Protein AF-A0A3N2M8F5-F1 (afdb_monomer_lite)

Sequence (193 aa):
MKQNTDERRRKIDEMRERFAPLRDYMAQPRYIKTNPIVGITEADAQKAIEMLQESVSERRKKAREEIINSETAKRLRQAFQEMRAQSVGKMHKRHAFLSDIVKEYTNLEDFTRDKSEFFEMMGVEVSCGESCVSLYFQLDYDEYEQYFVVPTNDGKLAVSHVIEWQNEACANETLNIFTGETYDDDDVIYTNY

Structure (mmCIF, N/CA/C/O backbone):
data_AF-A0A3N2M8F5-F1
#
_entry.id   AF-A0A3N2M8F5-F1
#
loop_
_atom_site.group_PDB
_atom_site.id
_atom_site.type_symbol
_atom_site.label_atom_id
_atom_site.label_alt_id
_atom_site.label_comp_id
_atom_site.label_asym_id
_atom_site.label_entity_id
_atom_site.label_seq_id
_atom_site.pdbx_PDB_ins_code
_atom_site.Cartn_x
_atom_site.Cartn_y
_atom_site.Cartn_z
_atom_site.occupancy
_atom_site.B_iso_or_equiv
_atom_site.auth_seq_id
_atom_site.auth_comp_id
_atom_site.auth_asym_id
_atom_site.auth_atom_id
_atom_site.pdbx_PDB_model_num
ATOM 1 N N . MET A 1 1 ? 25.351 36.663 11.929 1.00 51.06 1 MET A N 1
ATOM 2 C CA . MET A 1 1 ? 25.028 35.695 10.850 1.00 51.06 1 MET A CA 1
ATOM 3 C C . MET A 1 1 ? 25.489 36.098 9.436 1.00 51.06 1 MET A C 1
ATOM 5 O O . MET A 1 1 ? 25.428 35.242 8.571 1.00 51.06 1 MET A O 1
ATOM 9 N N . LYS A 1 2 ? 25.988 37.322 9.161 1.00 51.62 2 LYS A N 1
ATOM 10 C CA . LYS A 1 2 ? 26.428 37.730 7.800 1.00 51.62 2 LYS A CA 1
ATOM 11 C C . LYS A 1 2 ? 27.800 37.177 7.355 1.00 51.62 2 LYS A C 1
ATOM 13 O O . LYS A 1 2 ? 27.962 36.845 6.190 1.00 51.62 2 LYS A O 1
ATOM 18 N N . GLN A 1 3 ? 28.745 36.988 8.283 1.00 53.81 3 GLN A N 1
ATOM 19 C CA . GLN A 1 3 ? 30.122 36.552 7.974 1.00 53.81 3 GLN A CA 1
ATOM 20 C C . GLN A 1 3 ? 30.219 35.189 7.262 1.00 53.81 3 GLN A C 1
ATOM 22 O O . GLN A 1 3 ? 31.044 35.028 6.370 1.00 53.81 3 GLN A O 1
ATOM 27 N N . ASN A 1 4 ? 29.363 34.221 7.608 1.00 60.38 4 ASN A N 1
ATOM 28 C CA . ASN A 1 4 ? 29.396 32.878 7.010 1.00 60.38 4 ASN A CA 1
ATOM 29 C C . ASN A 1 4 ? 28.908 32.895 5.544 1.00 60.38 4 ASN A C 1
ATOM 31 O O . ASN A 1 4 ? 29.426 32.187 4.682 1.00 60.38 4 ASN A O 1
ATOM 35 N N . THR A 1 5 ? 27.950 33.772 5.234 1.00 68.06 5 THR A N 1
ATOM 36 C CA . THR A 1 5 ? 27.406 33.938 3.882 1.00 68.06 5 THR A CA 1
ATOM 37 C C . THR A 1 5 ? 28.402 34.627 2.950 1.00 68.06 5 THR A C 1
ATOM 39 O O . THR A 1 5 ? 28.534 34.225 1.794 1.00 68.06 5 THR A O 1
ATOM 42 N N . ASP A 1 6 ? 29.137 35.620 3.455 1.00 72.94 6 ASP A N 1
ATOM 43 C CA . ASP A 1 6 ? 30.141 36.352 2.676 1.00 72.94 6 ASP A CA 1
ATOM 44 C C . ASP A 1 6 ? 31.375 35.485 2.385 1.00 72.94 6 ASP A C 1
ATOM 46 O O . ASP A 1 6 ? 31.892 35.492 1.268 1.00 72.94 6 ASP A O 1
ATOM 50 N N . GLU A 1 7 ? 31.796 34.649 3.339 1.00 73.81 7 GLU A N 1
ATOM 51 C CA . GLU A 1 7 ? 32.899 33.707 3.126 1.00 73.81 7 GLU A CA 1
ATOM 52 C C . GLU A 1 7 ? 32.530 32.593 2.129 1.00 73.81 7 GLU A C 1
ATOM 54 O O . GLU A 1 7 ? 33.340 32.221 1.275 1.00 73.81 7 GLU A O 1
ATOM 59 N N . ARG A 1 8 ? 31.283 32.102 2.174 1.00 71.50 8 ARG A N 1
ATOM 60 C CA . ARG A 1 8 ? 30.757 31.159 1.175 1.00 71.50 8 ARG A CA 1
ATOM 61 C C . ARG A 1 8 ? 30.727 31.766 -0.226 1.00 71.50 8 ARG A C 1
ATOM 63 O O . ARG A 1 8 ? 31.149 31.103 -1.169 1.00 71.50 8 ARG A O 1
ATOM 70 N N . ARG A 1 9 ? 30.283 33.020 -0.365 1.00 77.31 9 ARG A N 1
ATOM 71 C CA . ARG A 1 9 ? 30.291 33.737 -1.654 1.00 77.31 9 ARG A CA 1
ATOM 72 C C . ARG A 1 9 ? 31.708 33.910 -2.189 1.00 77.31 9 ARG A C 1
ATOM 74 O O . ARG A 1 9 ? 31.954 33.576 -3.341 1.00 77.31 9 ARG A O 1
ATOM 81 N N . ARG A 1 10 ? 32.655 34.294 -1.327 1.00 82.50 10 ARG A N 1
ATOM 82 C CA . ARG A 1 10 ? 34.061 34.450 -1.718 1.00 82.50 10 ARG A CA 1
ATOM 83 C C . ARG A 1 10 ? 34.675 33.147 -2.234 1.00 82.50 10 ARG A C 1
ATOM 85 O O . ARG A 1 10 ? 35.347 33.165 -3.256 1.00 82.50 10 ARG A O 1
ATOM 92 N N . LYS A 1 11 ? 34.400 32.012 -1.578 1.00 80.44 11 LYS A N 1
ATOM 93 C CA . LYS A 1 11 ? 34.873 30.689 -2.031 1.00 80.44 11 LYS A CA 1
ATOM 94 C C . LYS A 1 11 ? 34.243 30.258 -3.357 1.00 80.44 11 LYS A C 1
ATOM 96 O O . LYS A 1 11 ? 34.915 29.624 -4.165 1.00 80.44 11 LYS A O 1
ATOM 101 N N . ILE A 1 12 ? 32.973 30.596 -3.591 1.00 78.62 12 ILE A N 1
ATOM 102 C CA . ILE A 1 12 ? 32.297 30.312 -4.864 1.00 78.62 12 ILE A CA 1
ATOM 103 C C . ILE A 1 12 ? 32.916 31.136 -5.993 1.00 78.62 12 ILE A C 1
ATOM 105 O O . ILE A 1 12 ? 33.198 30.572 -7.047 1.00 78.62 12 ILE A O 1
ATOM 109 N N . ASP A 1 13 ? 33.173 32.425 -5.772 1.00 84.81 13 ASP A N 1
ATOM 110 C CA . ASP A 1 13 ? 33.799 33.292 -6.776 1.00 84.81 13 ASP A CA 1
ATOM 111 C C . ASP A 1 13 ? 35.241 32.862 -7.071 1.00 84.81 13 ASP A C 1
ATOM 113 O O . ASP A 1 13 ? 35.620 32.737 -8.233 1.00 84.81 13 ASP A O 1
ATOM 117 N N . GLU A 1 14 ? 36.007 32.504 -6.038 1.00 86.00 14 GLU A N 1
ATOM 118 C CA . GLU A 1 14 ? 37.376 31.997 -6.175 1.00 86.00 14 GLU A CA 1
ATOM 119 C C . GLU A 1 14 ? 37.418 30.663 -6.944 1.00 86.00 14 GLU A C 1
ATOM 121 O O . GLU A 1 14 ? 38.260 30.464 -7.820 1.00 86.00 14 GLU A O 1
ATOM 126 N N . MET A 1 15 ? 36.465 29.755 -6.695 1.00 79.56 15 MET A N 1
ATOM 127 C CA . MET A 1 15 ? 36.320 28.546 -7.512 1.00 79.56 15 MET A CA 1
ATOM 128 C C . MET A 1 15 ? 35.885 28.872 -8.943 1.00 79.56 15 MET A C 1
ATOM 130 O O . MET A 1 15 ? 36.392 28.270 -9.888 1.00 79.56 15 MET A O 1
ATOM 134 N N . ARG A 1 16 ? 34.974 29.829 -9.133 1.00 77.62 16 ARG A N 1
ATOM 135 C CA . ARG A 1 16 ? 34.488 30.226 -10.458 1.00 77.62 16 ARG A CA 1
ATOM 136 C C . ARG A 1 16 ? 35.611 30.793 -11.323 1.00 77.62 16 ARG A C 1
ATOM 138 O O . ARG A 1 16 ? 35.668 30.462 -12.504 1.00 77.62 16 ARG A O 1
ATOM 145 N N . GLU A 1 17 ? 36.509 31.570 -10.729 1.00 84.44 17 GLU A N 1
ATOM 146 C CA . GLU A 1 17 ? 37.684 32.132 -11.393 1.00 84.44 17 GLU A CA 1
ATOM 147 C C . GLU A 1 17 ? 38.751 31.056 -11.650 1.00 84.44 17 GLU A C 1
ATOM 149 O O . GLU A 1 17 ? 39.234 30.905 -12.772 1.00 84.44 17 GLU A O 1
ATOM 154 N N . ARG A 1 18 ? 39.032 30.201 -10.655 1.00 84.06 18 ARG A N 1
ATOM 155 C CA . ARG A 1 18 ? 39.976 29.077 -10.789 1.00 84.06 18 ARG A CA 1
ATOM 156 C C . ARG A 1 18 ? 39.573 28.083 -11.882 1.00 84.06 18 ARG A C 1
ATOM 158 O O . ARG A 1 18 ? 40.442 27.514 -12.542 1.00 84.06 18 ARG A O 1
ATOM 165 N N . PHE A 1 19 ? 38.272 27.866 -12.077 1.00 78.94 19 PHE A N 1
ATOM 166 C CA . PHE A 1 19 ? 37.733 26.979 -13.111 1.00 78.94 19 PHE A CA 1
ATOM 167 C C . PHE A 1 19 ? 37.304 27.711 -14.391 1.00 78.94 19 PHE A C 1
ATOM 169 O O . PHE A 1 19 ? 36.818 27.050 -15.312 1.00 78.94 19 PHE A O 1
ATOM 176 N N . ALA A 1 20 ? 37.512 29.029 -14.496 1.00 81.62 20 ALA A N 1
ATOM 177 C CA . ALA A 1 20 ? 37.214 29.791 -15.709 1.00 81.62 20 ALA A CA 1
ATOM 178 C C . ALA A 1 20 ? 37.937 29.231 -16.952 1.00 81.62 20 ALA A C 1
ATOM 180 O O . ALA A 1 20 ? 37.250 28.963 -17.933 1.00 81.62 20 ALA A O 1
ATOM 181 N N . PRO A 1 21 ? 39.241 28.873 -16.911 1.00 82.25 21 PRO A N 1
ATOM 182 C CA . PRO A 1 21 ? 39.929 28.318 -18.082 1.00 82.25 21 PRO A CA 1
ATOM 183 C C . PRO A 1 21 ? 39.355 26.972 -18.544 1.00 82.25 21 PRO A C 1
ATOM 185 O O . PRO A 1 21 ? 39.309 26.676 -19.735 1.00 82.25 21 PRO A O 1
ATOM 188 N N . LEU A 1 22 ? 38.895 26.148 -17.598 1.00 75.56 22 LEU A N 1
ATOM 189 C CA . LEU A 1 22 ? 38.245 24.865 -17.875 1.00 75.56 22 LEU A CA 1
ATOM 190 C C . LEU A 1 22 ? 36.835 25.062 -18.437 1.00 75.56 22 LEU A C 1
ATOM 192 O O . LEU A 1 22 ? 36.444 24.347 -19.356 1.00 75.56 22 LEU A O 1
ATOM 196 N N . ARG A 1 23 ? 36.079 26.038 -17.920 1.00 72.06 23 ARG A N 1
ATOM 197 C CA . ARG A 1 23 ? 34.786 26.435 -18.492 1.00 72.06 23 ARG A CA 1
ATOM 198 C C . ARG A 1 23 ? 34.949 26.978 -19.902 1.00 72.06 23 ARG A C 1
ATOM 200 O O . ARG A 1 23 ? 34.194 26.552 -20.764 1.00 72.06 23 ARG A O 1
ATOM 207 N N . ASP A 1 24 ? 35.941 27.822 -20.149 1.00 76.44 24 ASP A N 1
ATOM 208 C CA . ASP A 1 24 ? 36.227 28.366 -21.475 1.00 76.44 24 ASP A CA 1
ATOM 209 C C . ASP A 1 24 ? 36.679 27.262 -22.434 1.00 76.44 24 ASP A C 1
ATOM 211 O O . ASP A 1 24 ? 36.220 27.206 -23.569 1.00 76.44 24 ASP A O 1
ATOM 215 N N . TYR A 1 25 ? 37.494 26.312 -21.969 1.00 71.12 25 TYR A N 1
ATOM 216 C CA . TYR A 1 25 ? 37.864 25.123 -22.741 1.00 71.12 25 TYR A CA 1
ATOM 217 C C . TYR A 1 25 ? 36.664 24.214 -23.063 1.00 71.12 25 TYR A C 1
ATOM 219 O O . TYR A 1 25 ? 36.589 23.644 -24.149 1.00 71.12 25 TYR A O 1
ATOM 227 N N . MET A 1 26 ? 35.710 24.070 -22.140 1.00 69.06 26 MET A N 1
ATOM 228 C CA . MET A 1 26 ? 34.490 23.281 -22.361 1.00 69.06 26 MET A CA 1
ATOM 229 C C . MET A 1 26 ? 33.430 24.023 -23.187 1.00 69.06 26 MET A C 1
ATOM 231 O O . MET A 1 26 ? 32.638 23.373 -23.864 1.00 69.06 26 MET A O 1
ATOM 235 N N . ALA A 1 27 ? 33.409 25.357 -23.125 1.00 67.06 27 ALA A N 1
ATOM 236 C CA . ALA A 1 27 ? 32.506 26.227 -23.874 1.00 67.06 27 ALA A CA 1
ATOM 237 C C . ALA A 1 27 ? 33.033 26.559 -25.275 1.00 67.06 27 ALA A C 1
ATOM 239 O O . ALA A 1 27 ? 32.258 26.999 -26.124 1.00 67.06 27 ALA A O 1
ATOM 240 N N . GLN A 1 28 ? 34.325 26.327 -25.539 1.00 60.44 28 GLN A N 1
ATOM 241 C CA . GLN A 1 28 ? 34.848 26.310 -26.896 1.00 60.44 28 GLN A CA 1
ATOM 242 C C . GLN A 1 28 ? 34.038 25.290 -27.697 1.00 60.44 28 GLN A C 1
ATOM 244 O O . GLN A 1 28 ? 34.034 24.101 -27.352 1.00 60.44 28 GLN A O 1
ATOM 249 N N . PRO A 1 29 ? 33.347 25.715 -28.769 1.00 52.78 29 PRO A N 1
ATOM 250 C CA . PRO A 1 29 ? 32.726 24.758 -29.650 1.00 52.78 29 PRO A CA 1
ATOM 251 C C . PRO A 1 29 ? 33.852 23.879 -30.179 1.00 52.78 29 PRO A C 1
ATOM 253 O O . PRO A 1 29 ? 34.805 24.363 -30.795 1.00 52.78 29 PRO A O 1
ATOM 256 N N . ARG A 1 30 ? 33.763 22.576 -29.907 1.00 50.66 30 ARG A N 1
ATOM 257 C CA . ARG A 1 30 ? 34.628 21.575 -30.529 1.00 50.66 30 ARG A CA 1
ATOM 258 C C . ARG A 1 30 ? 34.220 21.453 -31.992 1.00 50.66 30 ARG A C 1
ATOM 260 O O . ARG A 1 30 ? 33.735 20.413 -32.425 1.00 50.66 30 ARG A O 1
ATOM 267 N N . TYR A 1 31 ? 34.405 22.521 -32.760 1.00 48.00 31 TYR A N 1
ATOM 268 C CA . TYR A 1 31 ? 34.533 22.399 -34.193 1.00 48.00 31 TYR A CA 1
ATOM 269 C C . TYR A 1 31 ? 35.822 21.624 -34.403 1.00 48.00 31 TYR A C 1
ATOM 271 O O . TYR A 1 31 ? 36.924 22.171 -34.453 1.00 48.00 31 TYR A O 1
ATOM 279 N N . ILE A 1 32 ? 35.677 20.306 -34.530 1.00 47.00 32 ILE A N 1
ATOM 280 C CA . ILE A 1 32 ? 36.539 19.582 -35.445 1.00 47.00 32 ILE A CA 1
ATOM 281 C C . ILE A 1 32 ? 36.446 20.416 -36.718 1.00 47.00 32 ILE A C 1
ATOM 283 O O . ILE A 1 32 ? 35.353 20.584 -37.258 1.00 47.00 32 ILE A O 1
ATOM 287 N N . LYS A 1 33 ? 37.559 21.017 -37.146 1.00 42.59 33 LYS A N 1
ATOM 288 C CA . LYS A 1 33 ? 37.693 21.481 -38.522 1.00 42.59 33 LYS A CA 1
ATOM 289 C C . LYS A 1 33 ? 37.527 20.214 -39.351 1.00 42.59 33 LYS A C 1
ATOM 291 O O . LYS A 1 33 ? 38.493 19.521 -39.655 1.00 42.59 33 LYS A O 1
ATOM 29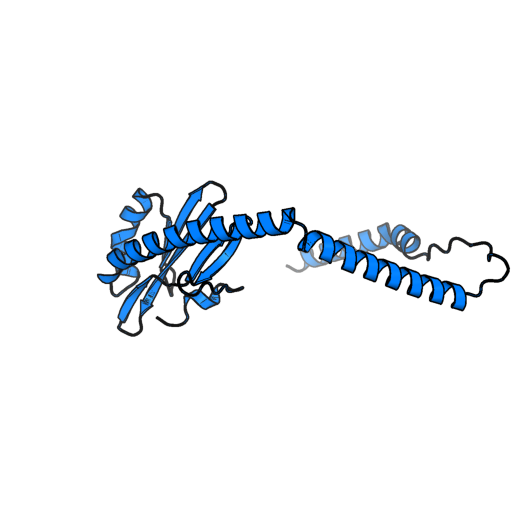6 N N . THR A 1 34 ? 36.285 19.830 -39.619 1.00 48.38 34 THR A N 1
ATOM 297 C CA . THR A 1 34 ? 35.987 18.927 -40.702 1.00 48.38 34 THR A CA 1
ATOM 298 C C . THR A 1 34 ? 36.577 19.670 -41.878 1.00 48.38 34 THR A C 1
ATOM 300 O O . THR A 1 34 ? 36.125 20.773 -42.194 1.00 48.38 34 THR A O 1
ATOM 303 N N . ASN A 1 35 ? 37.640 19.131 -42.479 1.00 48.84 35 ASN A N 1
ATOM 304 C CA . ASN A 1 35 ? 37.867 19.434 -43.881 1.00 48.84 35 ASN A CA 1
ATOM 305 C C . ASN A 1 35 ? 36.479 19.324 -44.511 1.00 48.84 35 ASN A C 1
ATOM 307 O O . ASN A 1 35 ? 35.864 18.267 -44.320 1.00 48.84 35 ASN A O 1
ATOM 311 N N . PRO A 1 36 ? 35.920 20.397 -45.104 1.00 46.94 36 PRO A N 1
ATOM 312 C CA . PRO A 1 36 ? 34.643 20.263 -45.770 1.00 46.94 36 PRO A CA 1
ATOM 313 C C . PRO A 1 36 ? 34.828 19.081 -46.707 1.00 46.94 36 PRO A C 1
ATOM 315 O O . PRO A 1 36 ? 35.747 19.078 -47.532 1.00 46.94 36 PRO A O 1
ATOM 318 N N . ILE A 1 37 ? 34.048 18.022 -46.494 1.00 52.34 37 ILE A N 1
ATOM 319 C CA . ILE A 1 37 ? 33.919 16.992 -47.510 1.00 52.34 37 ILE A CA 1
ATOM 320 C C . ILE A 1 37 ? 33.443 17.794 -48.711 1.00 52.34 37 ILE A C 1
ATOM 322 O O . ILE A 1 37 ? 32.377 18.407 -48.652 1.00 52.34 37 ILE A O 1
ATOM 326 N N . VAL A 1 38 ? 34.317 17.941 -49.705 1.00 51.03 38 VAL A N 1
ATOM 327 C CA . VAL A 1 38 ? 34.121 18.865 -50.819 1.00 51.03 38 VAL A CA 1
ATOM 328 C C . VAL A 1 38 ? 32.728 18.606 -51.398 1.00 51.03 38 VAL A C 1
ATOM 330 O O . VAL A 1 38 ? 32.484 17.523 -51.919 1.00 51.03 38 VAL A O 1
ATOM 333 N N . GLY A 1 39 ? 31.810 19.570 -51.249 1.00 59.16 39 GLY A N 1
ATOM 334 C CA . GLY A 1 39 ? 30.459 19.505 -51.819 1.00 59.16 39 GLY A CA 1
ATOM 335 C C . GLY A 1 39 ? 29.264 19.361 -50.864 1.00 59.16 39 GLY A C 1
ATOM 336 O O . GLY A 1 39 ? 28.153 19.283 -51.374 1.00 59.16 39 GLY A O 1
ATOM 337 N N . ILE A 1 40 ? 29.427 19.350 -49.534 1.00 60.66 40 ILE A N 1
ATOM 338 C CA . ILE A 1 40 ? 28.282 19.340 -48.591 1.00 60.66 40 ILE A CA 1
ATOM 339 C C . ILE A 1 40 ? 28.165 20.701 -47.896 1.00 60.66 40 ILE A C 1
ATOM 341 O O . ILE A 1 40 ? 29.128 21.163 -47.279 1.00 60.66 40 ILE A O 1
ATOM 345 N N . THR A 1 41 ? 27.002 21.353 -48.000 1.00 79.50 41 THR A N 1
ATOM 346 C CA . THR A 1 41 ? 26.748 22.633 -47.319 1.00 79.50 41 THR A CA 1
ATOM 347 C C . THR A 1 41 ? 26.384 22.423 -45.845 1.00 79.50 41 THR A C 1
ATOM 349 O O . THR A 1 41 ? 25.972 21.339 -45.436 1.00 79.50 41 THR A O 1
ATOM 352 N N . GLU A 1 42 ? 26.506 23.466 -45.023 1.00 77.75 42 GLU A N 1
ATOM 353 C CA . GLU A 1 42 ? 26.091 23.426 -43.610 1.00 77.75 42 GLU A CA 1
ATOM 354 C C . GLU A 1 42 ? 24.600 23.073 -43.451 1.00 77.75 42 GLU A C 1
ATOM 356 O O . GLU A 1 42 ? 24.233 22.300 -42.569 1.00 77.75 42 GLU A O 1
ATOM 361 N N . ALA A 1 43 ? 23.750 23.553 -44.366 1.00 78.81 43 ALA A N 1
ATOM 362 C CA . ALA A 1 43 ? 22.331 23.206 -44.404 1.00 78.81 43 ALA A CA 1
ATOM 363 C C . ALA A 1 43 ? 22.101 21.713 -44.708 1.00 78.81 43 ALA A C 1
ATOM 365 O O . ALA A 1 43 ? 21.242 21.082 -44.089 1.00 78.81 43 ALA A O 1
ATOM 366 N N . ASP A 1 44 ? 22.894 21.128 -45.611 1.00 80.88 44 ASP A N 1
ATOM 367 C CA . ASP A 1 44 ? 22.829 19.693 -45.917 1.00 80.88 44 ASP A CA 1
ATOM 368 C C . ASP A 1 44 ? 23.281 18.843 -44.720 1.00 80.88 44 ASP A C 1
ATOM 370 O O . ASP A 1 44 ? 22.670 17.814 -44.418 1.00 80.88 44 ASP A O 1
ATOM 374 N N . ALA A 1 45 ? 24.316 19.291 -44.000 1.00 81.31 45 ALA A N 1
ATOM 375 C CA . ALA A 1 45 ? 24.787 18.637 -42.783 1.00 81.31 45 ALA A CA 1
ATOM 376 C C . ALA A 1 45 ? 23.735 18.688 -41.660 1.00 81.31 45 ALA A C 1
ATOM 378 O O . ALA A 1 45 ? 23.473 17.667 -41.023 1.00 81.31 45 ALA A O 1
ATOM 379 N N . GLN A 1 46 ? 23.084 19.839 -41.456 1.00 83.25 46 GLN A N 1
ATOM 380 C CA . GLN A 1 46 ? 22.029 19.997 -40.453 1.00 83.25 46 GLN A CA 1
ATOM 381 C C . GLN A 1 46 ? 20.817 19.106 -40.756 1.00 83.25 46 GLN A C 1
ATOM 383 O O . GLN A 1 46 ? 20.335 18.387 -39.879 1.00 83.25 46 GLN A 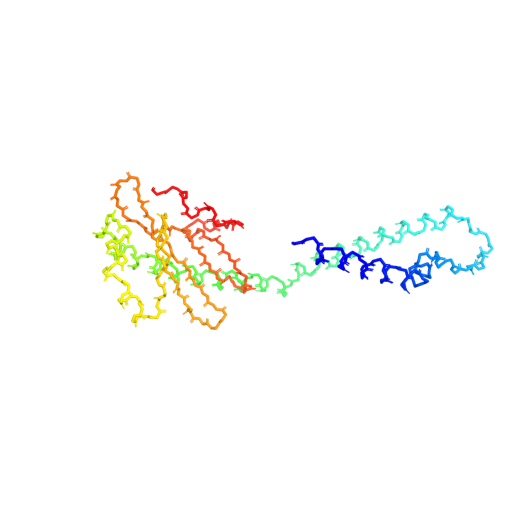O 1
ATOM 388 N N . LYS A 1 47 ? 20.386 19.062 -42.021 1.00 86.19 47 LYS A N 1
ATOM 389 C CA . LYS A 1 47 ? 19.305 18.176 -42.467 1.00 86.19 47 LYS A CA 1
ATOM 390 C C . LYS A 1 47 ? 19.645 16.696 -42.254 1.00 86.19 47 LYS A C 1
ATOM 392 O O . LYS A 1 47 ? 18.791 15.918 -41.835 1.00 86.19 47 LYS A O 1
ATOM 397 N N . ALA A 1 48 ? 20.895 16.295 -42.499 1.00 85.00 48 ALA A N 1
ATOM 398 C CA . ALA A 1 48 ? 21.344 14.927 -42.242 1.00 85.00 48 ALA A CA 1
ATOM 399 C C . ALA A 1 48 ? 21.331 14.577 -40.742 1.00 85.00 48 ALA A C 1
ATOM 401 O O . ALA A 1 48 ? 20.972 13.455 -40.380 1.00 85.00 48 ALA A O 1
ATOM 402 N N . ILE A 1 49 ? 21.681 15.525 -39.866 1.00 87.44 49 ILE A N 1
ATOM 403 C CA . ILE A 1 49 ? 21.604 15.344 -38.409 1.00 87.44 49 ILE A CA 1
ATOM 404 C C . ILE A 1 49 ? 20.153 15.137 -37.965 1.00 87.44 49 ILE A C 1
ATOM 406 O O . ILE A 1 49 ? 19.893 14.200 -37.211 1.00 87.44 49 ILE A O 1
ATOM 410 N N . GLU A 1 50 ? 19.212 15.945 -38.457 1.00 89.69 50 GLU A N 1
ATOM 411 C CA . GLU A 1 50 ? 17.781 15.806 -38.140 1.00 89.69 50 GLU A CA 1
ATOM 412 C C . GLU A 1 50 ? 17.235 14.441 -38.577 1.00 89.69 50 GLU A C 1
ATOM 414 O O . GLU A 1 50 ? 16.645 13.719 -37.771 1.00 89.69 50 GLU A O 1
ATOM 419 N N . MET A 1 51 ? 17.536 14.019 -39.809 1.00 87.62 51 MET A N 1
ATOM 420 C CA . MET A 1 51 ? 17.149 12.694 -40.308 1.00 87.62 51 MET A CA 1
ATOM 421 C C . MET A 1 51 ? 17.748 11.557 -39.466 1.00 87.62 51 MET A C 1
ATOM 423 O O . MET A 1 51 ? 17.094 10.543 -39.210 1.00 87.62 51 MET A O 1
ATOM 427 N N . LEU A 1 52 ? 18.998 11.701 -39.012 1.00 91.94 52 LEU A N 1
ATOM 428 C CA . LEU A 1 52 ? 19.628 10.717 -38.133 1.00 91.94 52 LEU A CA 1
ATOM 429 C C . LEU A 1 52 ? 18.957 10.679 -36.759 1.00 91.94 52 LEU A C 1
ATOM 431 O O . LEU A 1 52 ? 18.709 9.580 -36.258 1.00 91.94 52 LEU A O 1
ATOM 435 N N . GLN A 1 53 ? 18.641 11.835 -36.171 1.00 92.50 53 GLN A N 1
ATOM 436 C CA . GLN A 1 53 ? 17.930 11.928 -34.895 1.00 92.50 53 GLN A CA 1
ATOM 437 C C . GLN A 1 53 ? 16.559 11.250 -34.972 1.00 92.50 53 GLN A C 1
ATOM 439 O O . GLN A 1 53 ? 16.267 10.411 -34.118 1.00 92.50 53 GLN A O 1
ATOM 444 N N . GLU A 1 54 ? 15.788 11.519 -36.028 1.00 91.44 54 GLU A N 1
ATOM 445 C CA . GLU A 1 54 ? 14.488 10.884 -36.279 1.00 91.44 54 GLU A CA 1
ATOM 446 C C . GLU A 1 54 ? 14.630 9.362 -36.478 1.00 91.44 54 GLU A C 1
ATOM 448 O O . GLU A 1 54 ? 13.930 8.557 -35.861 1.00 91.44 54 GLU A O 1
ATOM 453 N N . SER A 1 55 ? 15.635 8.916 -37.244 1.00 93.25 55 SER A N 1
ATOM 454 C CA . SER A 1 55 ? 15.901 7.478 -37.417 1.00 93.25 55 SER A CA 1
ATOM 455 C C . SER A 1 55 ? 16.266 6.772 -36.103 1.00 93.25 55 SER A C 1
ATOM 457 O O . SER A 1 55 ? 16.013 5.576 -35.926 1.00 93.25 55 SER A O 1
ATOM 459 N N . VAL A 1 56 ? 16.942 7.476 -35.190 1.00 93.88 56 VAL A N 1
ATOM 460 C CA . VAL A 1 56 ? 17.347 6.940 -33.889 1.00 93.88 56 VAL A CA 1
ATOM 461 C C . VAL A 1 56 ? 16.156 6.933 -32.935 1.00 93.88 56 VAL A C 1
ATOM 463 O O . VAL A 1 56 ? 16.000 5.951 -32.207 1.00 93.88 56 VAL A O 1
ATOM 466 N N . SER A 1 57 ? 15.304 7.965 -32.941 1.00 92.44 57 SER A N 1
ATOM 467 C CA . SER A 1 57 ? 14.084 7.985 -32.125 1.00 92.44 57 SER A CA 1
ATOM 468 C C . SER A 1 57 ? 13.133 6.861 -32.519 1.00 92.44 57 SER A C 1
ATOM 470 O O . SER A 1 57 ? 12.679 6.131 -31.637 1.00 92.44 57 SER A O 1
ATOM 472 N N . GLU A 1 58 ? 12.929 6.634 -33.818 1.00 93.75 58 GLU A N 1
ATOM 473 C CA . GLU A 1 58 ? 12.072 5.546 -34.301 1.00 93.75 58 GLU A CA 1
ATOM 474 C C . GLU A 1 58 ? 12.637 4.165 -33.951 1.00 93.75 58 GLU A C 1
ATOM 476 O O . GLU A 1 58 ? 11.923 3.304 -33.432 1.00 93.75 58 GLU A O 1
ATOM 481 N N . ARG A 1 59 ? 13.951 3.955 -34.117 1.00 92.25 59 ARG A N 1
ATOM 482 C CA . ARG A 1 59 ? 14.595 2.700 -33.687 1.00 92.25 59 ARG A CA 1
ATOM 483 C C . ARG A 1 59 ? 14.457 2.460 -32.186 1.00 92.25 59 ARG A C 1
ATOM 485 O O . ARG A 1 59 ? 14.194 1.332 -31.775 1.00 92.25 59 ARG A O 1
ATOM 492 N N . ARG A 1 60 ? 14.612 3.501 -31.361 1.00 92.56 60 ARG A N 1
ATOM 493 C CA . ARG A 1 60 ? 14.429 3.406 -29.902 1.00 92.56 60 ARG A CA 1
ATOM 494 C C . ARG A 1 60 ? 12.987 3.085 -29.533 1.00 92.56 60 ARG A C 1
ATOM 496 O O . ARG A 1 60 ? 12.775 2.268 -28.641 1.00 92.56 60 ARG A O 1
ATOM 503 N N . LYS A 1 61 ? 12.014 3.707 -30.204 1.00 93.25 61 LYS A N 1
ATOM 504 C CA . LYS A 1 61 ? 10.588 3.440 -29.997 1.00 93.25 61 LYS A CA 1
ATOM 505 C C . LYS A 1 61 ? 10.262 1.981 -30.309 1.00 93.25 61 LYS A C 1
ATOM 507 O O . LYS A 1 61 ? 9.753 1.282 -29.438 1.00 93.25 61 LYS A O 1
ATOM 512 N N . LYS A 1 62 ? 10.682 1.496 -31.480 1.00 93.56 62 LYS A N 1
ATOM 513 C CA . LYS A 1 62 ? 10.493 0.098 -31.881 1.00 93.56 62 LYS A CA 1
ATOM 514 C C . LYS A 1 62 ? 11.156 -0.883 -30.908 1.00 93.56 62 LYS A C 1
ATOM 516 O O . LYS A 1 62 ? 10.515 -1.82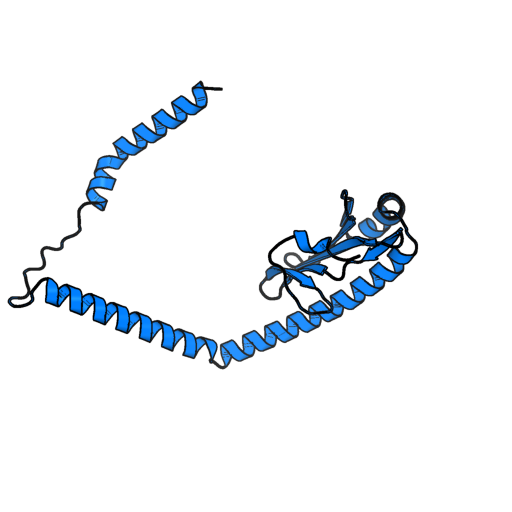9 -30.467 1.00 93.56 62 LYS A O 1
ATOM 521 N N . ALA A 1 63 ? 12.403 -0.628 -30.507 1.00 91.31 63 ALA A N 1
ATOM 522 C CA . ALA A 1 63 ? 13.098 -1.475 -29.535 1.00 91.31 63 ALA A CA 1
ATOM 523 C C . ALA A 1 63 ? 12.385 -1.507 -28.168 1.00 91.31 63 ALA A C 1
ATOM 525 O O . ALA A 1 63 ? 12.289 -2.562 -27.546 1.00 91.31 63 ALA A O 1
ATOM 526 N N . ARG A 1 64 ? 11.847 -0.370 -27.699 1.00 91.69 64 ARG A N 1
ATOM 527 C CA . ARG A 1 64 ? 11.037 -0.320 -26.469 1.00 91.69 64 ARG A CA 1
ATOM 528 C C . ARG A 1 64 ? 9.763 -1.148 -26.600 1.00 91.69 64 ARG A C 1
ATOM 530 O O . ARG A 1 64 ? 9.453 -1.907 -25.689 1.00 91.69 64 ARG A O 1
ATOM 537 N N . GLU A 1 65 ? 9.049 -1.024 -27.714 1.00 90.06 65 GLU A N 1
ATOM 538 C CA . GLU A 1 65 ? 7.837 -1.805 -27.982 1.00 90.06 65 GLU A CA 1
ATOM 539 C C . GLU A 1 65 ? 8.134 -3.311 -28.039 1.00 90.06 65 GLU A C 1
ATOM 541 O O . GLU A 1 65 ? 7.393 -4.101 -27.456 1.00 90.06 65 GLU A O 1
ATOM 546 N N . GLU A 1 66 ? 9.240 -3.719 -28.668 1.00 91.25 66 GLU A N 1
ATOM 547 C CA . GLU A 1 66 ? 9.693 -5.116 -28.695 1.00 91.25 66 GLU A CA 1
ATOM 548 C C . GLU A 1 66 ? 10.006 -5.644 -27.287 1.00 91.25 66 GLU A C 1
ATOM 550 O O . GLU A 1 66 ? 9.575 -6.742 -26.934 1.00 91.25 66 GLU A O 1
ATOM 555 N N . ILE A 1 67 ? 10.685 -4.853 -26.448 1.00 90.81 67 ILE A N 1
ATOM 556 C CA . ILE A 1 67 ? 10.976 -5.221 -25.053 1.00 90.81 67 ILE A CA 1
ATOM 557 C C . ILE A 1 67 ? 9.683 -5.343 -24.244 1.00 90.81 67 ILE A C 1
ATOM 559 O O . ILE A 1 67 ? 9.473 -6.362 -23.588 1.00 90.81 67 ILE A O 1
ATOM 563 N N . ILE A 1 68 ? 8.798 -4.344 -24.309 1.00 88.69 68 ILE A N 1
ATOM 564 C CA . ILE A 1 68 ? 7.525 -4.337 -23.571 1.00 88.69 68 ILE A CA 1
ATOM 565 C C . ILE A 1 68 ? 6.655 -5.526 -23.983 1.00 88.69 68 ILE A C 1
ATOM 567 O O . ILE A 1 68 ? 5.981 -6.117 -23.141 1.00 88.69 68 ILE A O 1
ATOM 571 N N . ASN A 1 69 ? 6.664 -5.899 -25.261 1.00 90.12 69 ASN A N 1
ATOM 572 C CA . ASN A 1 69 ? 5.860 -7.006 -25.772 1.00 90.12 69 ASN A CA 1
ATOM 573 C C . ASN A 1 69 ? 6.564 -8.363 -25.702 1.00 90.12 69 ASN A C 1
ATOM 575 O O . ASN A 1 69 ? 5.939 -9.381 -26.024 1.00 90.12 69 ASN A O 1
ATOM 579 N N . SER A 1 70 ? 7.822 -8.391 -25.258 1.00 94.25 70 SER A N 1
ATOM 580 C CA . SER A 1 70 ? 8.571 -9.625 -25.071 1.00 94.25 70 SER A CA 1
ATOM 581 C C . SER A 1 70 ? 7.874 -10.540 -24.066 1.00 94.25 70 SER A C 1
ATOM 583 O O . SER A 1 70 ? 7.245 -10.100 -23.099 1.00 94.25 70 SER A O 1
ATOM 585 N N . GLU A 1 71 ? 8.015 -11.841 -24.288 1.00 94.81 71 GLU A N 1
ATOM 586 C CA . GLU A 1 71 ? 7.499 -12.866 -23.385 1.00 94.81 71 GLU A CA 1
ATOM 587 C C . GLU A 1 71 ? 8.055 -12.694 -21.962 1.00 94.81 71 GLU A C 1
ATOM 589 O O . GLU A 1 71 ? 7.324 -12.818 -20.984 1.00 94.81 71 GLU A O 1
ATOM 594 N N . THR A 1 72 ? 9.325 -12.302 -21.836 1.00 91.94 72 THR A N 1
ATOM 595 C CA . THR A 1 72 ? 9.962 -12.006 -20.548 1.00 91.94 72 THR A CA 1
ATOM 596 C C . THR A 1 72 ? 9.270 -10.854 -19.817 1.00 91.94 72 THR A C 1
ATOM 598 O O . THR A 1 72 ? 8.949 -10.988 -18.639 1.00 91.94 72 THR A O 1
ATOM 601 N N . ALA A 1 73 ? 8.979 -9.742 -20.502 1.00 92.44 73 ALA A N 1
ATOM 602 C CA . ALA A 1 73 ? 8.287 -8.606 -19.891 1.00 92.44 73 ALA A CA 1
ATOM 603 C C . ALA A 1 73 ? 6.831 -8.932 -19.522 1.00 92.44 73 ALA A C 1
ATOM 605 O O . ALA A 1 73 ? 6.305 -8.423 -18.533 1.00 92.44 73 ALA A O 1
ATOM 606 N N . LYS A 1 74 ? 6.156 -9.789 -20.299 1.00 94.50 74 LYS A N 1
ATOM 607 C CA . LYS A 1 74 ? 4.819 -10.297 -19.949 1.00 94.50 74 LYS A CA 1
ATOM 608 C C . LYS A 1 74 ? 4.859 -11.158 -18.688 1.00 94.50 74 LYS A C 1
ATOM 610 O O . LYS A 1 74 ? 4.086 -10.893 -17.774 1.00 94.50 74 LYS A O 1
ATOM 615 N N . ARG A 1 75 ? 5.796 -12.107 -18.605 1.00 95.19 75 ARG A N 1
ATOM 616 C CA . ARG A 1 75 ? 5.982 -12.960 -17.420 1.00 95.19 75 ARG A CA 1
ATOM 617 C C . ARG A 1 75 ? 6.317 -12.157 -16.173 1.00 95.19 75 ARG A C 1
ATOM 619 O O . ARG A 1 75 ? 5.751 -12.426 -15.124 1.00 95.19 75 ARG A O 1
ATOM 626 N N . LEU A 1 76 ? 7.188 -11.155 -16.293 1.00 93.50 7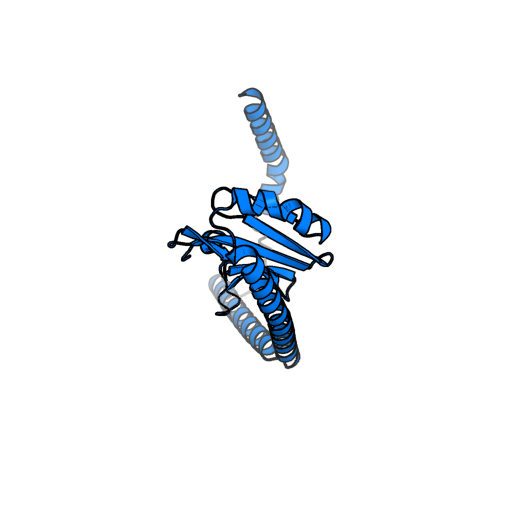6 LEU A N 1
ATOM 627 C CA . LEU A 1 76 ? 7.536 -10.292 -15.166 1.00 93.50 76 LEU A CA 1
ATOM 628 C C . LEU A 1 76 ? 6.316 -9.510 -14.659 1.00 93.50 76 LEU A C 1
ATOM 630 O O . LEU A 1 76 ? 6.053 -9.508 -13.463 1.00 93.50 76 LEU A O 1
ATOM 634 N N . ARG A 1 77 ? 5.529 -8.910 -15.565 1.00 92.94 77 ARG A N 1
ATOM 635 C CA . ARG A 1 77 ? 4.278 -8.226 -15.193 1.00 92.94 77 ARG A CA 1
ATOM 636 C C . ARG A 1 77 ? 3.286 -9.165 -14.516 1.00 92.94 77 ARG A C 1
ATOM 638 O O . ARG A 1 77 ? 2.671 -8.771 -13.534 1.00 92.94 77 ARG A O 1
ATOM 645 N N . GLN A 1 78 ? 3.145 -10.389 -15.019 1.00 96.00 78 GLN A N 1
ATOM 646 C CA . GLN A 1 78 ? 2.276 -11.383 -14.399 1.00 96.00 78 GLN A CA 1
ATOM 647 C C . GLN A 1 78 ? 2.765 -11.760 -12.992 1.00 96.00 78 GLN A C 1
ATOM 649 O O . GLN A 1 78 ? 1.970 -11.758 -12.060 1.00 96.00 78 GLN A O 1
ATOM 654 N N . ALA A 1 79 ? 4.064 -12.015 -12.817 1.00 95.38 79 ALA A N 1
ATOM 655 C CA . ALA A 1 79 ? 4.636 -12.325 -11.508 1.00 95.38 79 ALA A CA 1
ATOM 656 C C . ALA A 1 79 ? 4.399 -11.188 -10.499 1.00 95.38 79 ALA A C 1
ATOM 658 O O . ALA A 1 79 ? 3.989 -11.437 -9.371 1.00 95.38 79 ALA A O 1
ATOM 659 N N . PHE A 1 80 ? 4.577 -9.936 -10.926 1.00 95.06 80 PHE A N 1
ATOM 660 C CA . PHE A 1 80 ? 4.293 -8.756 -10.106 1.00 95.06 80 PHE A CA 1
ATOM 661 C C . PHE A 1 80 ? 2.813 -8.633 -9.733 1.00 95.06 80 PHE A C 1
ATOM 663 O O . PHE A 1 80 ? 2.494 -8.373 -8.575 1.00 95.06 80 PHE A O 1
ATOM 670 N N . GLN A 1 81 ? 1.897 -8.910 -10.665 1.00 94.62 81 GLN A N 1
ATOM 671 C CA . GLN A 1 81 ? 0.462 -8.957 -10.365 1.00 94.62 81 GLN A CA 1
ATOM 672 C C . GLN A 1 81 ? 0.117 -10.051 -9.345 1.00 94.62 81 GLN A C 1
ATOM 674 O O . GLN A 1 81 ? -0.688 -9.820 -8.444 1.00 94.62 81 GLN A O 1
ATOM 679 N N . GLU A 1 82 ? 0.732 -11.229 -9.459 1.00 96.69 82 GLU A N 1
ATOM 680 C CA . GLU A 1 82 ? 0.531 -12.338 -8.523 1.00 96.69 82 GLU A CA 1
ATOM 681 C C . GLU A 1 82 ? 1.086 -12.015 -7.128 1.00 96.69 82 GLU A C 1
ATOM 683 O O . GLU A 1 82 ? 0.403 -12.260 -6.131 1.00 96.69 82 GLU A O 1
ATOM 688 N N . MET A 1 83 ? 2.280 -11.419 -7.044 1.00 95.19 83 MET A N 1
ATOM 689 C CA . MET A 1 83 ? 2.871 -10.949 -5.783 1.00 95.19 83 MET A CA 1
ATOM 690 C C . MET A 1 83 ? 1.985 -9.898 -5.112 1.00 95.19 83 MET A C 1
ATOM 692 O O . MET A 1 83 ? 1.627 -10.051 -3.944 1.00 95.19 83 MET A O 1
ATOM 696 N N . ARG A 1 84 ? 1.547 -8.885 -5.868 1.00 95.19 84 ARG A N 1
ATOM 697 C CA . ARG A 1 84 ? 0.637 -7.846 -5.375 1.00 95.19 84 ARG A CA 1
ATOM 698 C C . ARG A 1 84 ? -0.664 -8.438 -4.845 1.00 95.19 84 ARG A C 1
ATOM 700 O O . ARG A 1 84 ? -1.082 -8.106 -3.739 1.00 95.19 84 ARG A O 1
ATOM 707 N N . ALA A 1 85 ? -1.287 -9.355 -5.586 1.00 96.06 85 ALA A N 1
ATOM 708 C CA . ALA A 1 85 ? -2.519 -10.011 -5.150 1.00 96.06 85 ALA A CA 1
ATOM 709 C C . ALA A 1 85 ? -2.331 -10.793 -3.836 1.00 96.06 85 ALA A C 1
ATOM 711 O O . ALA A 1 85 ? -3.214 -10.780 -2.973 1.00 96.06 85 ALA A O 1
ATOM 712 N N . GLN A 1 86 ? -1.178 -11.446 -3.651 1.00 95.38 86 GLN A N 1
ATOM 713 C CA . GLN A 1 86 ? -0.850 -12.127 -2.396 1.00 95.38 86 GLN A CA 1
ATOM 714 C C . GLN A 1 86 ? -0.690 -11.143 -1.232 1.00 95.38 86 GLN A C 1
ATOM 716 O O . GLN A 1 86 ? -1.252 -11.388 -0.160 1.00 95.38 86 GLN A O 1
ATOM 721 N N . SER A 1 87 ? 0.034 -10.038 -1.434 1.00 95.12 87 SER A N 1
ATOM 722 C CA . SER A 1 87 ? 0.229 -9.001 -0.413 1.00 95.12 87 SER A CA 1
ATOM 723 C C . SER A 1 87 ? -1.095 -8.351 -0.015 1.00 95.12 87 SER A C 1
ATOM 725 O O . SER A 1 87 ? -1.442 -8.361 1.165 1.00 95.12 87 SER A O 1
ATOM 727 N N . VAL A 1 88 ? -1.919 -7.946 -0.987 1.00 97.00 88 VAL A N 1
ATOM 728 C CA . VAL A 1 88 ? -3.266 -7.396 -0.745 1.00 97.00 88 VAL A CA 1
ATOM 729 C C . VAL A 1 88 ? -4.160 -8.389 0.006 1.00 97.00 88 VAL A C 1
ATOM 731 O O . VAL A 1 88 ? -4.902 -8.016 0.915 1.00 97.00 88 VAL A O 1
ATOM 734 N N . GLY A 1 89 ? -4.061 -9.687 -0.294 1.00 97.88 89 GLY A N 1
ATOM 735 C CA . GLY A 1 89 ? -4.771 -10.726 0.457 1.00 97.88 89 GLY A CA 1
ATOM 736 C C . GLY A 1 89 ? -4.370 -10.802 1.938 1.00 97.88 89 GLY A C 1
ATOM 737 O O . GLY A 1 89 ? -5.214 -11.095 2.789 1.00 97.88 89 GLY A O 1
ATOM 738 N N . LYS A 1 90 ? -3.101 -10.532 2.271 1.00 97.19 90 LYS A N 1
ATOM 739 C CA . LYS A 1 90 ? -2.640 -10.419 3.665 1.00 97.19 90 LYS A CA 1
ATOM 740 C C . LYS A 1 90 ? -3.100 -9.098 4.288 1.00 97.19 90 LYS A C 1
ATOM 742 O O . LYS A 1 90 ? -3.557 -9.114 5.431 1.00 97.19 90 LYS A O 1
ATOM 747 N N . MET A 1 91 ? -3.062 -7.997 3.536 1.00 97.94 91 MET A N 1
ATOM 748 C CA . MET A 1 91 ? -3.487 -6.678 4.015 1.00 97.94 91 MET A CA 1
ATOM 749 C C . MET A 1 91 ? -4.954 -6.662 4.420 1.00 97.94 91 MET A C 1
ATOM 751 O O . MET A 1 91 ? -5.275 -6.196 5.506 1.00 97.94 91 MET A O 1
ATOM 755 N N . HIS A 1 92 ? -5.833 -7.290 3.635 1.00 98.50 92 HIS A N 1
ATOM 756 C CA . HIS A 1 92 ? -7.237 -7.455 4.014 1.00 98.50 92 HIS A CA 1
ATOM 757 C C . HIS A 1 92 ? -7.416 -8.174 5.359 1.00 98.50 92 HIS A C 1
ATOM 759 O O . HIS A 1 92 ? -8.272 -7.796 6.157 1.00 98.50 92 HIS A O 1
ATOM 765 N N . LYS A 1 93 ? -6.607 -9.203 5.641 1.00 98.31 93 LYS A N 1
ATOM 766 C CA . LYS A 1 93 ? -6.684 -9.938 6.915 1.00 98.31 93 LYS A CA 1
ATOM 767 C C . LYS A 1 93 ? -6.225 -9.080 8.089 1.00 98.31 93 LYS A C 1
ATOM 769 O O . LYS A 1 93 ? -6.864 -9.111 9.137 1.00 98.31 93 LYS A O 1
ATOM 774 N N . ARG A 1 94 ? -5.135 -8.325 7.917 1.00 97.75 94 ARG A N 1
ATOM 775 C CA . ARG A 1 94 ? -4.634 -7.408 8.951 1.00 97.75 94 ARG A CA 1
ATOM 776 C C . ARG A 1 94 ? -5.606 -6.255 9.178 1.00 97.75 94 ARG A C 1
ATOM 778 O O . ARG A 1 94 ? -5.938 -5.988 10.324 1.00 97.75 94 ARG A O 1
ATOM 785 N N . HIS A 1 95 ? -6.138 -5.654 8.114 1.00 97.94 95 HIS A N 1
ATOM 786 C CA . HIS A 1 95 ? -7.171 -4.618 8.193 1.00 97.94 95 HIS A CA 1
ATOM 787 C C . HIS A 1 95 ? -8.401 -5.099 8.970 1.00 97.94 95 HIS A C 1
ATOM 789 O O . HIS A 1 95 ? -8.835 -4.421 9.900 1.00 97.94 95 HIS A O 1
ATOM 795 N N . ALA A 1 96 ? -8.909 -6.300 8.672 1.00 98.38 96 ALA A N 1
ATOM 796 C CA . ALA A 1 96 ? -10.036 -6.882 9.402 1.00 98.38 96 ALA A CA 1
ATOM 797 C C . ALA A 1 96 ? -9.714 -7.111 10.891 1.00 98.38 96 ALA A C 1
ATOM 799 O O . ALA A 1 96 ? -10.501 -6.732 11.755 1.00 98.38 96 ALA A O 1
ATOM 800 N N . PHE A 1 97 ? -8.538 -7.671 11.194 1.00 97.81 97 PHE A N 1
ATOM 801 C CA . PHE A 1 97 ? -8.072 -7.874 12.569 1.00 97.81 97 PHE A CA 1
ATOM 802 C C . PHE A 1 97 ? -7.965 -6.556 13.349 1.00 97.81 97 PHE A C 1
ATOM 804 O O . PHE A 1 97 ? -8.466 -6.451 14.466 1.00 97.81 97 PHE A O 1
ATOM 811 N N . LEU A 1 98 ? -7.349 -5.537 12.749 1.00 97.94 98 LEU A N 1
ATOM 812 C CA . LEU A 1 98 ? -7.216 -4.215 13.356 1.00 97.94 98 LEU A CA 1
ATOM 813 C C . LEU A 1 98 ? -8.584 -3.551 13.539 1.00 97.94 98 LEU A C 1
ATOM 815 O O . LEU A 1 98 ? -8.843 -2.974 14.590 1.00 97.94 98 LEU A O 1
ATOM 819 N N . SER A 1 99 ? -9.487 -3.690 12.567 1.00 97.75 99 SER A N 1
ATOM 820 C CA . SER A 1 99 ? -10.854 -3.162 12.656 1.00 97.75 99 SER A CA 1
ATOM 821 C C . SER A 1 99 ? -11.623 -3.773 13.829 1.00 97.75 99 SER A C 1
ATOM 823 O O . SER A 1 99 ? -12.345 -3.067 14.533 1.00 97.75 99 SER A O 1
ATOM 825 N N . ASP A 1 100 ? -11.430 -5.069 14.088 1.00 98.06 100 ASP A N 1
ATOM 826 C CA . ASP A 1 100 ? -12.025 -5.747 15.239 1.00 98.06 100 ASP A CA 1
ATOM 827 C C . ASP A 1 100 ? -11.490 -5.247 16.586 1.00 98.06 100 ASP A C 1
ATOM 829 O O . ASP A 1 100 ? -12.240 -5.250 17.560 1.00 98.06 100 ASP A O 1
ATOM 833 N N . ILE A 1 101 ? -10.236 -4.796 16.646 1.00 96.56 101 ILE A N 1
ATOM 834 C CA . ILE A 1 101 ? -9.656 -4.178 17.848 1.00 96.56 101 ILE A CA 1
ATOM 835 C C . ILE A 1 101 ? -10.178 -2.747 18.016 1.00 96.56 101 ILE A C 1
ATOM 837 O O . ILE A 1 101 ? -10.568 -2.348 19.109 1.00 96.56 101 ILE A O 1
ATOM 841 N N . VAL A 1 102 ? -10.186 -1.965 16.936 1.00 96.69 102 VAL A N 1
ATOM 842 C CA . VAL A 1 102 ? -10.457 -0.519 16.966 1.00 96.69 102 VAL A CA 1
ATOM 843 C C . VAL A 1 102 ? -11.926 -0.194 17.257 1.00 96.69 102 VAL A C 1
ATOM 845 O O . VAL A 1 102 ? -12.205 0.842 17.858 1.00 96.69 102 VAL A O 1
ATOM 848 N N . LYS A 1 103 ? -12.870 -1.075 16.897 1.00 94.38 103 LYS A N 1
ATOM 849 C CA . LYS A 1 103 ? -14.323 -0.821 17.010 1.00 94.38 103 LYS A CA 1
ATOM 850 C C . LYS A 1 103 ? -14.833 -0.484 18.419 1.00 94.38 103 LYS A C 1
ATOM 852 O O . LYS A 1 103 ? -15.955 0.003 18.549 1.00 94.38 103 LYS A O 1
ATOM 857 N N . GLU A 1 104 ? -14.057 -0.784 19.460 1.00 93.88 104 GLU A N 1
ATOM 858 C CA . GLU A 1 104 ? -14.409 -0.512 20.861 1.00 93.88 104 GLU A CA 1
ATOM 859 C C . GLU A 1 104 ? -14.026 0.907 21.319 1.00 93.88 104 GLU A C 1
ATOM 861 O O . GLU A 1 104 ? -14.429 1.330 22.402 1.00 93.88 104 GLU A O 1
ATOM 866 N N . TYR A 1 105 ? -13.294 1.661 20.493 1.00 96.50 105 TYR A N 1
ATOM 867 C CA . TYR A 1 105 ? -12.746 2.970 20.841 1.00 96.50 105 TYR A CA 1
ATOM 868 C C . TYR A 1 105 ? -13.447 4.111 20.100 1.00 96.50 105 TYR A C 1
ATOM 870 O O . TYR A 1 105 ? -13.922 3.976 18.971 1.00 96.50 105 TYR A O 1
ATOM 878 N N . THR A 1 106 ? -13.475 5.273 20.751 1.00 95.56 106 THR A N 1
ATOM 879 C CA . THR A 1 106 ? -14.057 6.515 20.216 1.00 95.56 106 THR A CA 1
ATOM 880 C C . THR A 1 106 ? -13.051 7.653 20.093 1.00 95.56 106 THR A C 1
ATOM 882 O O . THR A 1 106 ? -13.346 8.662 19.461 1.00 95.56 106 THR A O 1
ATOM 885 N N . ASN A 1 107 ? -11.861 7.520 20.686 1.00 94.12 107 ASN A N 1
ATOM 886 C CA . ASN A 1 107 ? -10.817 8.536 20.627 1.00 94.12 107 ASN A CA 1
ATOM 887 C C . ASN A 1 107 ? -9.419 7.908 20.563 1.00 94.12 107 ASN A C 1
ATOM 889 O O . ASN A 1 107 ? -9.169 6.838 21.124 1.00 94.12 107 ASN A O 1
ATOM 893 N N . LEU A 1 108 ? -8.524 8.588 19.844 1.00 95.69 108 LEU A N 1
ATOM 894 C CA . LEU A 1 108 ? -7.179 8.108 19.525 1.00 95.69 108 LEU A CA 1
ATOM 895 C C . LEU A 1 108 ? -6.281 7.984 20.764 1.00 95.69 108 LEU A C 1
ATOM 897 O O . LEU A 1 108 ? -5.470 7.061 20.842 1.00 95.69 108 LEU A O 1
ATOM 901 N N . GLU A 1 109 ? -6.437 8.883 21.739 1.00 95.19 109 GLU A N 1
ATOM 902 C CA . GLU A 1 109 ? -5.631 8.887 22.964 1.00 95.19 109 GLU A CA 1
ATOM 903 C C . GLU A 1 109 ? -5.906 7.654 23.830 1.00 95.19 109 GLU A C 1
ATOM 905 O O . GLU A 1 109 ? -4.970 6.987 24.267 1.00 95.19 109 GLU A O 1
ATOM 910 N N . ASP A 1 110 ? -7.177 7.309 24.044 1.00 96.12 110 ASP A N 1
ATOM 911 C CA . ASP A 1 110 ? -7.570 6.129 24.814 1.00 96.12 110 ASP A CA 1
ATOM 912 C C . ASP A 1 110 ? -7.157 4.838 24.103 1.00 96.12 110 ASP A C 1
ATOM 914 O O . ASP A 1 110 ? -6.650 3.928 24.760 1.00 96.12 110 ASP A O 1
ATOM 918 N N . PHE A 1 111 ? -7.313 4.775 22.774 1.00 97.00 111 PHE A N 1
ATOM 919 C CA . PHE A 1 111 ? -6.822 3.649 21.973 1.00 97.00 111 PHE A CA 1
ATOM 920 C C . PHE A 1 111 ? -5.310 3.467 22.136 1.00 97.00 111 PHE A C 1
ATOM 922 O O . PHE A 1 111 ? -4.848 2.375 22.469 1.00 97.00 111 PHE A O 1
ATOM 929 N N . THR A 1 112 ? -4.538 4.542 21.963 1.00 96.56 112 THR A N 1
ATOM 930 C CA . THR A 1 112 ? -3.074 4.500 22.077 1.00 96.56 112 THR A CA 1
ATOM 931 C C . THR A 1 112 ? -2.644 4.119 23.489 1.00 96.56 112 THR A C 1
ATOM 933 O O . THR A 1 112 ? -1.767 3.275 23.654 1.00 96.56 112 THR A O 1
ATOM 936 N N . ARG A 1 113 ? -3.277 4.700 24.517 1.00 96.56 113 ARG A N 1
ATOM 937 C CA . ARG A 1 113 ? -2.955 4.428 25.924 1.00 96.56 113 ARG A CA 1
ATOM 938 C C . ARG A 1 113 ? -3.186 2.966 26.304 1.00 96.56 113 ARG A C 1
ATOM 940 O O . ARG A 1 113 ? -2.423 2.441 27.105 1.00 96.56 113 ARG A O 1
ATOM 947 N N . ASP A 1 114 ? -4.230 2.335 25.770 1.00 97.19 114 ASP A N 1
ATOM 948 C CA . ASP A 1 114 ? -4.574 0.943 26.087 1.00 97.19 114 ASP A CA 1
ATOM 949 C C . ASP A 1 114 ? -3.814 -0.083 25.228 1.00 97.19 114 ASP A C 1
ATOM 951 O O . ASP A 1 114 ? -3.530 -1.190 25.686 1.00 97.19 114 ASP A O 1
ATOM 955 N N . LYS A 1 115 ? -3.482 0.255 23.973 1.00 96.44 115 LYS A N 1
ATOM 956 C CA . LYS A 1 115 ? -2.939 -0.712 23.004 1.00 96.44 115 LYS A CA 1
ATOM 957 C C . LYS A 1 115 ? -1.461 -0.563 22.674 1.00 96.44 115 LYS A C 1
ATOM 959 O O . LYS A 1 115 ? -0.934 -1.469 22.031 1.00 96.44 115 LYS A O 1
ATOM 964 N N . SER A 1 116 ? -0.788 0.502 23.104 1.00 95.12 116 SER A N 1
ATOM 965 C CA . SER A 1 116 ? 0.634 0.719 22.798 1.00 95.12 116 SER A CA 1
ATOM 966 C C . SER A 1 116 ? 1.509 -0.469 23.207 1.00 95.12 116 SER A C 1
ATOM 968 O O . SER A 1 116 ? 2.155 -1.060 22.348 1.00 95.12 116 SER A O 1
ATOM 970 N N . GLU A 1 117 ? 1.450 -0.891 24.474 1.00 96.12 117 GLU A N 1
ATOM 971 C CA . GLU A 1 117 ? 2.239 -2.025 24.983 1.00 96.12 117 GLU A CA 1
ATOM 972 C C . GLU A 1 117 ? 1.870 -3.337 24.272 1.00 96.12 117 GLU A C 1
ATOM 974 O O . GLU A 1 117 ? 2.737 -4.137 23.927 1.00 96.12 117 GLU A O 1
ATOM 979 N N . PHE A 1 118 ? 0.582 -3.553 23.988 1.00 96.31 118 PHE A N 1
ATOM 980 C CA . PHE A 1 118 ? 0.119 -4.738 23.265 1.00 96.31 118 PHE A CA 1
ATOM 981 C C . PHE A 1 118 ? 0.724 -4.836 21.856 1.00 96.31 118 PHE A C 1
ATOM 983 O O . PHE A 1 118 ? 1.177 -5.910 21.457 1.00 96.31 118 PHE A O 1
ATOM 990 N N . PHE A 1 119 ? 0.742 -3.732 21.108 1.00 97.25 119 PHE A N 1
ATOM 991 C CA . PHE A 1 119 ? 1.321 -3.687 19.765 1.00 97.25 119 PHE A CA 1
ATOM 992 C C . PHE A 1 119 ? 2.849 -3.752 19.790 1.00 97.25 119 PHE A C 1
ATOM 994 O O . PHE A 1 119 ? 3.423 -4.519 19.016 1.00 97.25 119 PHE A O 1
ATOM 1001 N N . GLU A 1 120 ? 3.498 -3.063 20.729 1.00 94.56 120 GLU A N 1
ATOM 1002 C CA . GLU A 1 120 ? 4.953 -3.119 20.906 1.00 94.56 120 GLU A CA 1
ATOM 1003 C C . GLU A 1 120 ? 5.425 -4.556 21.185 1.00 94.56 120 GLU A C 1
ATOM 1005 O O . GLU A 1 120 ? 6.375 -5.037 20.566 1.00 94.56 120 GLU A O 1
ATOM 1010 N N . MET A 1 121 ? 4.693 -5.303 22.019 1.00 96.69 121 MET A N 1
ATOM 1011 C CA . MET A 1 121 ? 4.965 -6.722 22.286 1.00 96.69 121 MET A CA 1
ATOM 1012 C C . MET A 1 121 ? 4.806 -7.627 21.054 1.00 96.69 121 MET A C 1
ATOM 1014 O O . MET A 1 121 ? 5.392 -8.710 21.009 1.00 96.69 121 MET A O 1
ATOM 1018 N N . MET A 1 122 ? 4.034 -7.200 20.053 1.00 94.00 122 MET A N 1
ATOM 1019 C CA . MET A 1 122 ? 3.915 -7.878 18.757 1.00 94.00 122 MET A CA 1
ATOM 1020 C C . MET A 1 122 ? 4.930 -7.374 17.719 1.00 94.00 122 MET A C 1
ATOM 1022 O O . MET A 1 122 ? 4.901 -7.838 16.580 1.00 94.00 122 MET A O 1
ATOM 1026 N N . GLY A 1 123 ? 5.822 -6.451 18.094 1.00 94.81 123 GLY A N 1
ATOM 1027 C CA . GLY A 1 123 ? 6.786 -5.833 17.184 1.00 94.81 123 GLY A CA 1
ATOM 1028 C C . GLY A 1 123 ? 6.162 -4.809 16.232 1.00 94.81 123 GLY A C 1
ATOM 1029 O O . GLY A 1 123 ? 6.704 -4.582 15.154 1.00 94.81 123 GLY A O 1
ATOM 1030 N N . VAL A 1 124 ? 5.018 -4.229 16.602 1.00 97.19 124 VAL A N 1
ATOM 1031 C CA . VAL A 1 124 ? 4.331 -3.182 15.838 1.00 97.19 124 VAL A CA 1
ATOM 1032 C C . VAL A 1 124 ? 4.610 -1.840 16.498 1.00 97.19 124 VAL A C 1
ATOM 1034 O O . VAL A 1 124 ? 4.318 -1.650 17.679 1.00 97.19 124 VAL A O 1
ATOM 1037 N N . GLU A 1 125 ? 5.155 -0.903 15.733 1.00 96.50 125 GLU A N 1
ATOM 1038 C CA . GLU A 1 125 ? 5.391 0.453 16.219 1.00 96.50 125 GLU A CA 1
ATOM 1039 C C . GLU A 1 125 ? 4.095 1.266 16.139 1.00 96.50 125 GLU A C 1
ATOM 1041 O O . GLU A 1 125 ? 3.400 1.268 15.121 1.00 96.50 125 GLU A O 1
ATOM 1046 N N . VAL A 1 126 ? 3.762 1.948 17.236 1.00 96.69 126 VAL A N 1
ATOM 1047 C CA . VAL A 1 126 ? 2.564 2.784 17.353 1.00 96.69 126 VAL A CA 1
ATOM 1048 C C . VAL A 1 126 ? 2.988 4.239 17.463 1.00 96.69 126 VAL A C 1
ATOM 1050 O O . VAL A 1 126 ? 3.729 4.601 18.375 1.00 96.69 126 VAL A O 1
ATOM 1053 N N . SER A 1 127 ? 2.473 5.084 16.575 1.00 94.12 127 SER A N 1
ATOM 1054 C CA . SER A 1 127 ? 2.712 6.527 16.602 1.00 94.12 127 SER A CA 1
ATOM 1055 C C . SER A 1 127 ? 1.385 7.280 16.624 1.00 94.12 127 SER A C 1
ATOM 1057 O O . SER A 1 127 ? 0.567 7.156 15.717 1.00 94.12 127 SER A O 1
ATOM 1059 N N . CYS A 1 128 ? 1.155 8.068 17.675 1.00 92.50 128 CYS A N 1
ATOM 1060 C CA . CYS A 1 128 ? -0.045 8.893 17.810 1.00 92.50 128 CYS A CA 1
ATOM 1061 C C . CYS A 1 128 ? 0.216 10.293 17.248 1.00 92.50 128 CYS A C 1
ATOM 1063 O O . CYS A 1 128 ? 1.001 11.054 17.816 1.00 92.50 128 CYS A O 1
ATOM 1065 N N . GLY A 1 129 ? -0.442 10.623 16.138 1.00 87.12 129 GLY A N 1
ATOM 1066 C CA . GLY A 1 129 ? -0.478 11.965 15.562 1.00 87.12 129 GLY A CA 1
ATOM 1067 C C . GLY A 1 129 ? -1.722 12.748 15.990 1.00 87.12 129 GLY A C 1
ATOM 1068 O O . GLY A 1 129 ? -2.533 12.277 16.785 1.00 87.12 129 GLY A O 1
ATOM 1069 N N . GLU A 1 130 ? -1.885 13.955 15.442 1.00 84.38 130 GLU A N 1
ATOM 1070 C CA . GLU A 1 130 ? -3.041 14.819 15.739 1.00 84.38 130 GLU A CA 1
ATOM 1071 C C . GLU A 1 130 ? -4.348 14.296 15.118 1.00 84.38 130 GLU A C 1
ATOM 1073 O O . GLU A 1 130 ? -5.415 14.410 15.716 1.00 84.38 130 GLU A O 1
ATOM 1078 N N . SER A 1 131 ? -4.272 13.726 13.915 1.00 89.12 131 SER A N 1
ATOM 1079 C CA . SER A 1 131 ? -5.428 13.321 13.104 1.00 89.12 131 SER A CA 1
ATOM 1080 C C . SER A 1 131 ? -5.614 11.806 12.996 1.00 89.12 131 SER A C 1
ATOM 1082 O O .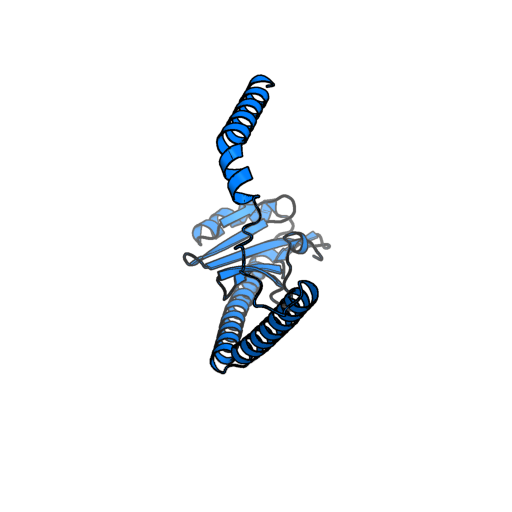 SER A 1 131 ? -6.688 11.348 12.608 1.00 89.12 131 SER A O 1
ATOM 1084 N N . CYS A 1 132 ? -4.589 11.018 13.322 1.00 93.38 132 CYS A N 1
ATOM 1085 C CA . CYS A 1 132 ? -4.633 9.562 13.261 1.00 93.38 132 CYS A CA 1
ATOM 1086 C C . CYS A 1 132 ? -3.600 8.922 14.194 1.00 93.38 132 CYS A C 1
ATOM 1088 O O . CYS A 1 132 ? -2.683 9.581 14.688 1.00 93.38 132 CYS A O 1
ATOM 1090 N N . VAL A 1 133 ? -3.736 7.614 14.400 1.00 95.75 133 VAL A N 1
ATOM 1091 C CA . VAL A 1 133 ? -2.685 6.763 14.970 1.00 95.75 133 VAL A CA 1
ATOM 1092 C C . VAL A 1 133 ? -2.169 5.857 13.863 1.00 95.75 133 VAL A C 1
ATOM 1094 O O . VAL A 1 133 ? -2.958 5.134 13.253 1.00 95.75 133 VAL A O 1
ATOM 1097 N N . SER A 1 134 ? -0.864 5.883 13.604 1.00 95.75 134 SER A N 1
ATOM 1098 C CA . SER A 1 134 ? -0.227 4.955 12.675 1.00 95.75 134 SER A CA 1
ATOM 1099 C C . SER A 1 134 ? 0.276 3.705 13.397 1.00 95.75 134 SER A C 1
ATOM 1101 O O . SER A 1 134 ? 0.757 3.758 14.532 1.00 95.75 134 SER A O 1
ATOM 1103 N N . LEU A 1 135 ? 0.128 2.568 12.720 1.00 97.62 135 LEU A N 1
ATOM 1104 C CA . LEU A 1 135 ? 0.584 1.249 13.145 1.00 97.62 135 LEU A CA 1
ATOM 1105 C C . LEU A 1 135 ? 1.541 0.721 12.078 1.00 97.62 135 LEU A C 1
ATOM 1107 O O . LEU A 1 135 ? 1.099 0.333 10.994 1.00 97.62 135 LEU A O 1
ATOM 1111 N N . TYR A 1 136 ? 2.836 0.732 12.377 1.00 97.00 136 TYR A N 1
ATOM 1112 C CA . TYR A 1 136 ? 3.892 0.339 11.453 1.00 97.00 136 TYR A CA 1
ATOM 1113 C C . TYR A 1 136 ? 4.320 -1.112 11.702 1.00 97.00 136 TYR A C 1
ATOM 1115 O O . TYR A 1 136 ? 4.755 -1.485 12.794 1.00 97.00 136 TYR A O 1
ATOM 1123 N N . PHE A 1 137 ? 4.179 -1.939 10.668 1.00 97.06 137 PHE A N 1
ATOM 1124 C CA . PHE A 1 137 ? 4.551 -3.347 10.643 1.00 97.06 137 PHE A CA 1
ATOM 1125 C C . PHE A 1 137 ? 5.808 -3.519 9.794 1.00 97.06 137 PHE A C 1
ATOM 1127 O O . PHE A 1 137 ? 5.734 -3.496 8.564 1.00 97.06 137 PHE A O 1
ATOM 1134 N N . GLN A 1 138 ? 6.945 -3.778 10.440 1.00 94.62 138 GLN A N 1
ATOM 1135 C CA . GLN A 1 138 ? 8.120 -4.295 9.742 1.00 94.62 138 GLN A CA 1
ATOM 1136 C C . GLN A 1 138 ? 7.896 -5.785 9.449 1.00 94.62 138 GLN A C 1
ATOM 1138 O O . GLN A 1 138 ? 7.822 -6.597 10.373 1.00 94.62 138 GLN A O 1
ATOM 1143 N N . LEU A 1 139 ? 7.757 -6.151 8.175 1.00 93.00 139 LEU A N 1
ATOM 1144 C CA . LEU A 1 139 ? 7.489 -7.535 7.771 1.00 93.00 139 LEU A CA 1
ATOM 1145 C C . LEU A 1 139 ? 8.779 -8.306 7.469 1.00 93.00 139 LEU A C 1
ATOM 1147 O O . LEU A 1 139 ? 8.894 -9.471 7.846 1.00 93.00 139 LEU A O 1
ATOM 1151 N N . ASP A 1 140 ? 9.737 -7.643 6.824 1.00 89.06 140 ASP A N 1
ATOM 1152 C CA . ASP A 1 140 ? 11.097 -8.125 6.557 1.00 89.06 140 ASP A CA 1
ATOM 1153 C C . ASP A 1 140 ? 12.038 -6.915 6.423 1.00 89.06 140 ASP A C 1
ATOM 1155 O O . ASP A 1 140 ? 11.584 -5.786 6.542 1.00 89.06 140 ASP A O 1
ATOM 1159 N N . TYR A 1 141 ? 13.336 -7.106 6.187 1.00 81.19 141 TYR A N 1
ATOM 1160 C CA . TYR A 1 141 ? 14.332 -6.027 6.102 1.00 81.19 141 TYR A CA 1
ATOM 1161 C C . TYR A 1 141 ? 13.936 -4.896 5.133 1.00 81.19 141 TYR A C 1
ATOM 1163 O O . TYR A 1 141 ? 14.032 -3.727 5.499 1.00 81.19 141 TYR A O 1
ATOM 1171 N N . ASP A 1 142 ? 13.428 -5.260 3.953 1.00 81.56 142 ASP A N 1
ATOM 1172 C CA . ASP A 1 142 ? 12.960 -4.346 2.901 1.00 81.56 142 ASP A CA 1
ATOM 1173 C C . ASP A 1 142 ? 11.465 -4.577 2.601 1.00 81.56 142 ASP A C 1
ATOM 1175 O O . ASP A 1 142 ? 11.055 -4.573 1.440 1.00 81.56 142 ASP A O 1
ATOM 1179 N N . GLU A 1 143 ? 10.653 -4.876 3.622 1.00 90.88 143 GLU A N 1
ATOM 1180 C CA . GLU A 1 143 ? 9.196 -4.965 3.476 1.00 90.88 143 GLU A CA 1
ATOM 1181 C C . GLU A 1 143 ? 8.494 -4.361 4.695 1.00 90.88 143 GLU A C 1
ATOM 1183 O O . GLU A 1 143 ? 8.737 -4.766 5.838 1.00 90.88 143 GLU A O 1
ATOM 1188 N N . TYR A 1 144 ? 7.564 -3.437 4.450 1.00 95.38 144 TYR A N 1
ATOM 1189 C CA . TYR A 1 144 ? 6.735 -2.842 5.493 1.00 95.38 144 TYR A CA 1
ATOM 1190 C C . TYR A 1 144 ? 5.290 -2.630 5.045 1.00 95.38 144 TYR A C 1
ATOM 1192 O O . TYR A 1 144 ? 4.976 -2.562 3.852 1.00 95.38 144 TYR A O 1
ATOM 1200 N N . GLU A 1 145 ? 4.421 -2.489 6.040 1.00 96.44 145 GLU A N 1
ATOM 1201 C CA . GLU A 1 145 ? 3.065 -1.976 5.888 1.00 96.44 145 GLU A CA 1
ATOM 1202 C C . GLU A 1 145 ? 2.750 -1.024 7.040 1.00 96.44 145 GLU A C 1
ATO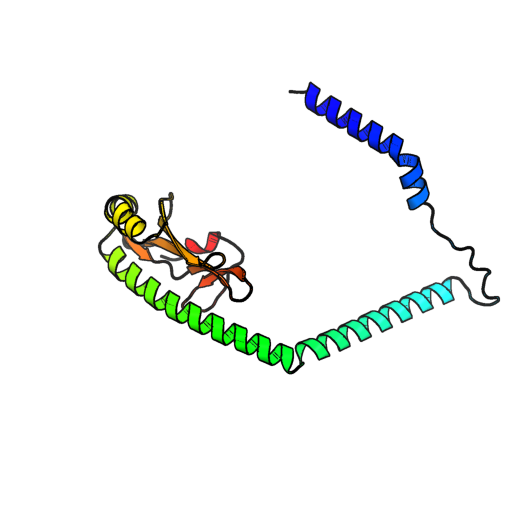M 1204 O O . GLU A 1 145 ? 3.083 -1.301 8.192 1.00 96.44 145 GLU A O 1
ATOM 1209 N N . GLN A 1 146 ? 2.057 0.067 6.750 1.00 96.12 146 GLN A N 1
ATOM 1210 C CA . GLN A 1 146 ? 1.617 1.034 7.739 1.00 96.12 146 GLN A CA 1
ATOM 1211 C C . GLN A 1 146 ? 0.116 1.273 7.603 1.00 96.12 146 GLN A C 1
ATOM 1213 O O . GLN A 1 146 ? -0.392 1.651 6.546 1.00 96.12 146 GLN A O 1
ATOM 1218 N N . TYR A 1 147 ? -0.591 1.028 8.703 1.00 96.94 147 TYR A N 1
ATOM 1219 C CA . TYR A 1 147 ? -2.037 1.191 8.814 1.00 96.94 147 TYR A CA 1
ATOM 1220 C C . TYR A 1 147 ? -2.362 2.437 9.623 1.00 96.94 147 TYR A C 1
ATOM 1222 O O . TYR A 1 147 ? -1.600 2.826 10.507 1.00 96.94 147 TYR A O 1
ATOM 1230 N N . PHE A 1 148 ? -3.533 3.015 9.370 1.00 95.56 148 PHE A N 1
ATOM 1231 C CA . PHE A 1 148 ? -3.969 4.244 10.022 1.00 95.56 148 PHE A CA 1
ATOM 1232 C C . PHE A 1 148 ? -5.308 4.038 10.712 1.00 95.56 148 PHE A C 1
ATOM 1234 O O . PHE A 1 148 ? -6.282 3.617 10.088 1.00 95.56 148 PHE A O 1
ATOM 1241 N N . VAL A 1 149 ? -5.353 4.349 12.002 1.00 96.62 149 VAL A N 1
ATOM 1242 C CA . VAL A 1 149 ? -6.585 4.449 12.779 1.00 96.62 149 VAL A CA 1
ATOM 1243 C C . VAL A 1 149 ? -7.027 5.904 12.770 1.00 96.62 149 VAL A C 1
ATOM 1245 O O . VAL A 1 149 ? -6.283 6.783 13.205 1.00 96.62 149 VAL A O 1
ATOM 1248 N N . VAL A 1 150 ? -8.230 6.155 12.266 1.00 94.94 150 VAL A N 1
ATOM 1249 C CA . VAL A 1 150 ? -8.771 7.496 12.028 1.00 94.94 150 VAL A CA 1
ATOM 1250 C C . VAL A 1 150 ? -10.114 7.677 12.740 1.00 94.94 150 VAL A C 1
ATOM 1252 O O . VAL A 1 150 ? -10.873 6.709 12.862 1.00 94.94 150 VAL A O 1
ATOM 1255 N N . PRO A 1 151 ? -10.431 8.891 13.219 1.00 93.94 151 PRO A N 1
ATOM 1256 C CA . PRO A 1 151 ? -11.774 9.222 13.670 1.00 93.94 151 PRO A CA 1
ATOM 1257 C C . PRO A 1 151 ? -12.769 9.157 12.513 1.00 93.94 151 PRO A C 1
ATOM 1259 O O . PRO A 1 151 ? -12.446 9.535 11.389 1.00 93.94 151 PRO A O 1
ATOM 1262 N N . THR A 1 152 ? -13.983 8.718 12.809 1.00 91.19 152 THR A N 1
ATOM 1263 C CA . THR A 1 152 ? -15.106 8.717 11.874 1.00 91.19 152 THR A CA 1
ATOM 1264 C C . THR A 1 152 ? -16.090 9.843 12.185 1.00 91.19 152 THR A C 1
ATOM 1266 O O . THR A 1 152 ? -16.178 10.337 13.315 1.00 91.19 152 THR A O 1
ATOM 1269 N N . ASN A 1 153 ? -16.913 10.213 11.204 1.00 88.56 153 ASN A N 1
ATOM 1270 C CA . ASN A 1 153 ? -17.949 11.239 11.366 1.00 88.56 153 ASN A CA 1
ATOM 1271 C C . ASN A 1 153 ? -19.003 10.897 12.440 1.00 88.56 153 ASN A C 1
ATOM 1273 O O . ASN A 1 153 ? -19.670 11.797 12.951 1.00 88.56 153 ASN A O 1
ATOM 1277 N N . ASP A 1 154 ? -19.171 9.617 12.798 1.00 88.44 154 ASP A N 1
ATOM 1278 C CA . ASP A 1 154 ? -20.063 9.165 13.878 1.00 88.44 154 ASP A CA 1
ATOM 1279 C C . ASP A 1 154 ? -19.401 9.170 15.271 1.00 88.44 154 ASP A C 1
ATOM 1281 O O . ASP A 1 154 ? -20.008 8.709 16.240 1.00 88.44 154 ASP A O 1
ATOM 1285 N N . GLY A 1 155 ? -18.187 9.720 15.392 1.00 87.88 155 GLY A N 1
ATOM 1286 C CA . GLY A 1 155 ? -17.466 9.850 16.661 1.00 87.88 155 GLY A CA 1
ATOM 1287 C C . GLY A 1 155 ? -16.866 8.538 17.170 1.00 87.88 155 GLY A C 1
ATOM 1288 O O . GLY A 1 155 ? -16.651 8.386 18.374 1.00 87.88 155 GLY A O 1
ATOM 1289 N N . LYS A 1 156 ? -16.634 7.577 16.272 1.00 94.06 156 LYS A N 1
ATOM 1290 C CA . LYS A 1 156 ? -15.909 6.333 16.549 1.00 94.06 156 LYS A CA 1
ATOM 1291 C C . LYS A 1 156 ? -14.523 6.383 15.917 1.00 94.06 156 LYS A C 1
ATOM 1293 O O . LYS A 1 156 ? -14.132 7.385 15.324 1.00 94.06 156 LYS A O 1
ATOM 1298 N N . LEU A 1 157 ? -13.772 5.300 16.071 1.00 95.94 157 LEU A N 1
ATOM 1299 C CA . LEU A 1 157 ? -12.560 5.064 15.302 1.00 95.94 157 LEU A CA 1
ATOM 1300 C C . LEU A 1 157 ? -12.786 3.968 14.255 1.00 95.94 157 LEU A C 1
ATOM 1302 O O . LEU A 1 157 ? -13.560 3.031 14.468 1.00 95.94 157 LEU A O 1
ATOM 1306 N N . ALA A 1 158 ? -12.059 4.061 13.146 1.00 96.00 158 ALA A N 1
ATOM 1307 C CA . ALA A 1 158 ? -11.985 3.035 12.113 1.00 96.00 158 ALA A CA 1
ATOM 1308 C C . ALA A 1 158 ? -10.551 2.887 11.595 1.00 96.00 158 ALA A C 1
ATOM 1310 O O . ALA A 1 158 ? -9.713 3.768 11.777 1.00 96.00 158 ALA A O 1
ATOM 1311 N N . VAL A 1 159 ? -10.270 1.766 10.931 1.00 96.94 159 VAL A N 1
ATOM 1312 C CA . VAL A 1 159 ? -9.010 1.570 10.206 1.00 96.94 159 VAL A CA 1
ATOM 1313 C C . VAL A 1 159 ? -9.205 2.031 8.766 1.00 96.94 159 VAL A C 1
ATOM 1315 O O . VAL A 1 159 ? -10.099 1.532 8.076 1.00 96.94 159 VAL A O 1
ATOM 1318 N N . SER A 1 160 ? -8.359 2.949 8.303 1.00 95.06 160 SER A N 1
ATOM 1319 C CA . SER A 1 160 ? -8.388 3.435 6.924 1.00 95.06 160 SER A CA 1
ATOM 1320 C C . SER A 1 160 ? -8.211 2.287 5.927 1.00 95.06 160 SER A C 1
ATOM 1322 O O . SER A 1 160 ? -7.451 1.343 6.147 1.00 95.06 160 SER A O 1
ATOM 1324 N N . HIS A 1 161 ? -8.940 2.360 4.817 1.00 94.88 161 HIS A N 1
ATOM 1325 C CA . HIS A 1 161 ? -8.784 1.481 3.658 1.00 94.88 161 HIS A CA 1
ATOM 1326 C C . HIS A 1 161 ? -7.504 1.798 2.881 1.00 94.88 161 HIS A C 1
ATOM 1328 O O . HIS A 1 161 ? -7.060 0.979 2.077 1.00 94.88 161 HIS A O 1
ATOM 1334 N N . VAL A 1 162 ? -6.951 2.993 3.094 1.00 94.44 162 VAL A N 1
ATOM 1335 C CA . VAL A 1 162 ? -5.710 3.460 2.493 1.00 94.44 162 VAL A CA 1
ATOM 1336 C C . VAL A 1 162 ? -4.564 3.133 3.441 1.00 94.44 162 VAL A C 1
ATOM 1338 O O . VAL A 1 162 ? -4.608 3.495 4.617 1.00 94.44 162 VAL A O 1
ATOM 1341 N N . ILE A 1 163 ? -3.559 2.434 2.926 1.00 94.62 163 ILE A N 1
ATOM 1342 C CA . ILE A 1 163 ? -2.351 2.060 3.664 1.00 94.62 163 ILE A CA 1
ATOM 1343 C C . ILE A 1 163 ? -1.118 2.534 2.906 1.00 94.62 163 ILE A C 1
ATOM 1345 O O . ILE A 1 163 ? -1.162 2.680 1.683 1.00 94.62 163 ILE A O 1
ATOM 1349 N N . GLU A 1 164 ? -0.010 2.678 3.619 1.00 94.56 164 GLU A N 1
ATOM 1350 C CA . GLU A 1 164 ? 1.309 2.767 2.996 1.00 94.56 164 GLU A CA 1
ATOM 1351 C C . GLU A 1 164 ? 1.978 1.396 3.054 1.00 94.56 164 GLU A C 1
ATOM 1353 O O . GLU A 1 164 ? 1.893 0.687 4.059 1.00 94.56 164 GLU A O 1
ATOM 1358 N N . TRP A 1 165 ? 2.640 1.000 1.975 1.00 94.88 165 TRP A N 1
ATOM 1359 C CA . TRP A 1 165 ? 3.369 -0.261 1.927 1.00 94.88 165 TRP A CA 1
ATOM 1360 C C . TRP A 1 165 ? 4.505 -0.205 0.916 1.00 94.88 165 TRP A C 1
ATOM 1362 O O . TRP A 1 165 ? 4.561 0.677 0.057 1.00 94.88 165 TRP A O 1
ATOM 1372 N N . GLN A 1 166 ? 5.400 -1.183 0.997 1.00 93.50 166 GLN A N 1
ATOM 1373 C CA . GLN A 1 166 ? 6.425 -1.384 -0.016 1.00 93.50 166 GLN A CA 1
ATOM 1374 C C . GLN A 1 166 ? 5.938 -2.375 -1.074 1.00 93.50 166 GLN A C 1
ATOM 1376 O O . GLN A 1 166 ? 5.741 -3.557 -0.791 1.00 93.50 166 GLN A O 1
ATOM 1381 N N . ASN A 1 167 ? 5.733 -1.887 -2.297 1.00 93.06 167 ASN A N 1
ATOM 1382 C CA . ASN A 1 167 ? 5.177 -2.676 -3.386 1.00 93.06 167 ASN A CA 1
ATOM 1383 C C . ASN A 1 167 ? 6.153 -3.742 -3.916 1.00 93.06 167 ASN A C 1
ATOM 1385 O O . ASN A 1 167 ? 7.326 -3.805 -3.551 1.00 93.06 167 ASN A O 1
ATOM 1389 N N . GLU A 1 168 ? 5.679 -4.573 -4.842 1.00 91.94 168 GLU A N 1
ATOM 1390 C CA . GLU A 1 168 ? 6.440 -5.669 -5.454 1.00 91.94 168 GLU A CA 1
ATOM 1391 C C . GLU A 1 168 ? 7.727 -5.246 -6.189 1.00 91.94 168 GLU A C 1
ATOM 1393 O O . GLU A 1 168 ? 8.558 -6.095 -6.513 1.00 91.94 168 GLU A O 1
ATOM 1398 N N . ALA A 1 169 ? 7.895 -3.948 -6.461 1.00 90.44 169 ALA A N 1
ATOM 1399 C CA . ALA A 1 169 ? 9.098 -3.359 -7.043 1.00 90.44 169 ALA A CA 1
ATOM 1400 C C . ALA A 1 169 ? 9.997 -2.675 -5.992 1.00 90.44 169 ALA A C 1
ATOM 1402 O O . ALA A 1 169 ? 10.883 -1.899 -6.358 1.00 90.44 169 ALA A O 1
ATOM 1403 N N . CYS A 1 170 ? 9.770 -2.957 -4.707 1.00 88.62 170 CYS A N 1
ATOM 1404 C CA . CYS A 1 170 ? 10.455 -2.361 -3.562 1.00 88.62 170 CYS A CA 1
ATOM 1405 C C . CYS A 1 170 ? 10.272 -0.836 -3.457 1.00 88.62 170 CYS A C 1
ATOM 1407 O O . CYS A 1 170 ? 11.110 -0.161 -2.857 1.00 88.62 170 CYS A O 1
ATOM 1409 N N . ALA A 1 171 ? 9.201 -0.288 -4.038 1.00 90.44 171 ALA A N 1
ATOM 1410 C CA . ALA A 1 171 ? 8.882 1.133 -3.980 1.00 90.44 171 ALA A CA 1
ATOM 1411 C C . ALA A 1 171 ? 7.746 1.393 -2.989 1.00 90.44 171 ALA A C 1
ATOM 1413 O O . ALA A 1 171 ? 6.788 0.625 -2.925 1.00 90.44 171 ALA A O 1
ATOM 1414 N N . ASN A 1 172 ? 7.844 2.493 -2.251 1.00 91.62 172 ASN A N 1
ATOM 1415 C CA . ASN A 1 172 ? 6.777 2.927 -1.360 1.00 91.62 172 ASN A CA 1
ATOM 1416 C C . ASN A 1 172 ? 5.558 3.328 -2.194 1.00 91.62 172 ASN A C 1
ATOM 1418 O O . ASN A 1 172 ? 5.692 4.002 -3.218 1.00 91.62 172 ASN A O 1
ATOM 1422 N N . GLU A 1 173 ? 4.385 2.893 -1.761 1.00 92.06 173 GLU A N 1
ATOM 1423 C CA . GLU A 1 173 ? 3.124 3.145 -2.438 1.00 92.06 173 GLU A CA 1
ATOM 1424 C C . GLU A 1 173 ? 2.018 3.349 -1.403 1.00 92.06 173 GLU A C 1
ATOM 1426 O O . GLU A 1 173 ? 1.919 2.601 -0.427 1.00 92.06 173 GLU A O 1
ATOM 1431 N N . THR A 1 174 ? 1.155 4.327 -1.660 1.00 94.00 174 THR A N 1
ATOM 1432 C CA . THR A 1 174 ? -0.086 4.526 -0.913 1.00 94.00 174 THR A CA 1
ATOM 1433 C C . THR A 1 174 ? -1.223 3.884 -1.693 1.00 94.00 174 THR A C 1
ATOM 1435 O O . THR A 1 174 ? -1.486 4.259 -2.837 1.00 94.00 174 THR A O 1
ATOM 1438 N N . LEU A 1 175 ? -1.885 2.892 -1.100 1.00 93.50 175 LEU A N 1
ATOM 1439 C CA . LEU A 1 175 ? -2.830 2.005 -1.780 1.00 93.50 175 LEU A CA 1
ATOM 1440 C C . LEU A 1 175 ? -4.146 1.917 -1.010 1.00 93.50 175 LEU A C 1
ATOM 1442 O O . LEU A 1 175 ? -4.160 1.576 0.173 1.00 93.50 175 LEU A O 1
ATOM 1446 N N . ASN A 1 176 ? -5.268 2.114 -1.701 1.00 94.75 176 ASN A N 1
ATOM 1447 C CA . ASN A 1 176 ? -6.562 1.655 -1.209 1.00 94.75 176 ASN A CA 1
ATOM 1448 C C . ASN A 1 176 ? -6.695 0.150 -1.461 1.00 94.75 176 ASN A C 1
ATOM 1450 O O . ASN A 1 176 ? -6.854 -0.293 -2.600 1.00 94.75 176 ASN A O 1
ATOM 1454 N N . ILE A 1 177 ? -6.656 -0.649 -0.396 1.00 96.00 177 ILE A N 1
ATOM 1455 C CA . ILE A 1 177 ? -6.596 -2.114 -0.513 1.00 96.00 177 ILE A CA 1
ATOM 1456 C C . ILE A 1 177 ? -7.881 -2.738 -1.076 1.00 96.00 177 ILE A C 1
ATOM 1458 O O . ILE A 1 177 ? -7.830 -3.848 -1.603 1.00 96.00 177 ILE A O 1
ATOM 1462 N N . PHE A 1 178 ? -9.012 -2.024 -1.014 1.00 95.38 178 PHE A N 1
ATOM 1463 C CA . PHE A 1 178 ? -10.307 -2.512 -1.497 1.00 95.38 178 PHE A CA 1
ATOM 1464 C C . PHE A 1 178 ? -10.593 -2.120 -2.950 1.00 95.38 178 PHE A C 1
ATOM 1466 O O . PHE A 1 178 ? -11.239 -2.888 -3.665 1.00 95.38 178 PHE A O 1
ATOM 1473 N N . THR A 1 179 ? -10.141 -0.944 -3.398 1.00 94.44 179 THR A N 1
ATOM 1474 C CA . THR A 1 179 ? -10.353 -0.479 -4.784 1.00 94.44 179 THR A CA 1
ATOM 1475 C C . THR A 1 179 ? -9.161 -0.763 -5.696 1.00 94.44 179 THR A C 1
ATOM 1477 O O . THR A 1 179 ? -9.336 -0.880 -6.908 1.00 94.44 179 THR A O 1
ATOM 1480 N N . GLY A 1 180 ? -7.960 -0.901 -5.129 1.00 92.56 180 GLY A N 1
ATOM 1481 C CA . GLY A 1 180 ? -6.707 -1.009 -5.872 1.00 92.56 180 GLY A CA 1
ATOM 1482 C C . GLY A 1 180 ? -6.174 0.330 -6.394 1.00 92.56 180 GLY A C 1
ATOM 1483 O O . GLY A 1 180 ? -5.219 0.329 -7.167 1.00 92.56 180 GLY A O 1
ATOM 1484 N N . GLU A 1 181 ? -6.788 1.455 -6.016 1.00 91.69 181 GLU A N 1
ATOM 1485 C CA . GLU A 1 181 ? -6.333 2.793 -6.403 1.00 91.69 181 GLU A CA 1
ATOM 1486 C C . GLU A 1 181 ? -5.075 3.195 -5.628 1.00 91.69 181 GLU A C 1
ATOM 1488 O O . GLU A 1 181 ? -5.000 3.007 -4.413 1.00 91.69 181 GLU A O 1
ATOM 1493 N N . THR A 1 182 ? -4.102 3.764 -6.340 1.00 90.38 182 THR A N 1
ATOM 1494 C CA . THR A 1 182 ? -2.839 4.259 -5.783 1.00 90.38 182 THR A CA 1
ATOM 1495 C C . THR A 1 182 ? -2.825 5.781 -5.734 1.00 90.38 182 THR A C 1
ATOM 1497 O O . THR A 1 182 ? -3.366 6.429 -6.634 1.00 90.38 182 THR A O 1
ATOM 1500 N N . TYR A 1 183 ? -2.155 6.347 -4.735 1.00 85.62 183 TYR A N 1
ATOM 1501 C CA . TYR A 1 183 ? -2.043 7.791 -4.538 1.00 85.62 183 TYR A CA 1
ATOM 1502 C C . TYR A 1 183 ? -0.574 8.205 -4.423 1.00 85.62 183 TYR A C 1
ATOM 1504 O O . TYR A 1 183 ? 0.233 7.471 -3.857 1.00 85.62 183 TYR A O 1
ATOM 1512 N N . ASP A 1 184 ? -0.247 9.373 -4.975 1.00 73.31 184 ASP A N 1
ATOM 1513 C CA . ASP A 1 184 ? 1.124 9.899 -5.016 1.00 73.31 184 ASP A CA 1
ATOM 1514 C C . ASP A 1 184 ? 1.507 10.694 -3.746 1.00 73.31 184 ASP A C 1
ATOM 1516 O O . ASP A 1 184 ? 2.690 10.958 -3.554 1.00 73.31 184 ASP A O 1
ATOM 1520 N N . ASP A 1 185 ? 0.539 11.048 -2.885 1.00 62.62 185 ASP A N 1
ATOM 1521 C CA . ASP A 1 185 ? 0.725 11.907 -1.701 1.00 62.62 185 ASP A CA 1
ATOM 1522 C C . ASP A 1 185 ? 0.063 11.327 -0.430 1.00 62.62 185 ASP A C 1
ATOM 1524 O O . ASP A 1 185 ? -1.008 10.711 -0.485 1.00 62.62 185 ASP A O 1
ATOM 1528 N N . ASP A 1 186 ? 0.661 11.621 0.730 1.00 57.09 186 ASP A N 1
ATOM 1529 C CA . ASP A 1 186 ? 0.221 11.204 2.077 1.00 57.09 186 ASP A CA 1
ATOM 1530 C C . ASP A 1 186 ? -1.134 11.827 2.504 1.00 57.09 186 ASP A C 1
ATOM 1532 O O . ASP A 1 186 ? -1.770 11.393 3.467 1.00 57.09 186 ASP A O 1
ATOM 1536 N N . ASP A 1 187 ? -1.623 12.837 1.773 1.00 54.50 187 ASP A N 1
ATOM 1537 C CA . ASP A 1 187 ? -2.831 13.611 2.112 1.00 54.50 187 ASP A CA 1
ATOM 1538 C C . ASP A 1 187 ? -4.142 12.803 2.002 1.00 54.50 187 ASP A C 1
ATOM 1540 O O . ASP A 1 187 ? -5.187 13.215 2.518 1.00 54.50 187 ASP A O 1
ATOM 1544 N N . VAL A 1 188 ? -4.117 11.637 1.350 1.00 59.38 188 VAL A N 1
ATOM 1545 C CA . VAL A 1 188 ? -5.330 10.847 1.069 1.00 59.38 188 VAL A CA 1
ATOM 1546 C C . VAL A 1 188 ? -5.813 10.052 2.284 1.00 59.38 188 VAL A C 1
ATOM 1548 O O . VAL A 1 188 ? -7.006 9.742 2.378 1.00 59.38 188 VAL A O 1
ATOM 1551 N N . ILE A 1 189 ? -4.938 9.798 3.263 1.00 59.88 189 ILE A N 1
ATOM 1552 C CA . ILE A 1 189 ? -5.244 8.986 4.454 1.00 59.88 189 ILE A CA 1
ATOM 1553 C C . ILE A 1 189 ? -6.436 9.560 5.247 1.00 59.88 189 ILE A C 1
ATOM 1555 O O . ILE A 1 189 ? -7.186 8.808 5.870 1.00 59.88 189 ILE A O 1
ATOM 1559 N N . TYR A 1 190 ? -6.654 10.878 5.172 1.00 56.75 190 TYR A N 1
ATOM 1560 C CA . TYR A 1 190 ? -7.667 11.611 5.942 1.00 56.75 190 TYR A CA 1
ATOM 1561 C C . TYR A 1 190 ? -8.997 11.823 5.211 1.00 56.75 190 TYR A C 1
ATOM 1563 O O . TYR A 1 190 ? -9.908 12.456 5.749 1.00 56.75 190 TYR A O 1
ATOM 1571 N N . THR A 1 191 ? -9.128 11.342 3.973 1.00 51.50 191 THR A N 1
ATOM 1572 C CA . THR A 1 191 ? -10.319 11.617 3.165 1.00 51.50 191 THR A CA 1
ATOM 1573 C C . THR A 1 191 ? -11.362 10.502 3.298 1.00 51.50 191 THR A C 1
ATOM 1575 O O . THR A 1 191 ? -11.223 9.425 2.730 1.00 51.50 191 THR A O 1
ATOM 1578 N N . ASN A 1 192 ? -12.463 10.823 3.992 1.00 50.44 192 ASN A N 1
ATOM 1579 C CA . ASN A 1 192 ? -13.733 10.076 4.077 1.00 50.44 192 ASN A CA 1
ATOM 1580 C C . ASN A 1 192 ? -13.847 8.957 5.133 1.00 50.44 192 ASN A C 1
ATOM 1582 O O . ASN A 1 192 ? -14.200 7.827 4.793 1.00 50.44 192 ASN A O 1
ATOM 1586 N N . TYR A 1 193 ? -13.679 9.301 6.412 1.00 53.69 193 TYR A N 1
ATOM 1587 C CA . TYR A 1 193 ? -14.164 8.494 7.541 1.00 53.69 193 TYR A CA 1
ATOM 1588 C C . TYR A 1 193 ? -15.043 9.337 8.457 1.00 53.69 193 TYR A C 1
ATOM 1590 O O . TYR A 1 193 ? -14.706 10.513 8.690 1.00 53.69 193 TYR A O 1
#

pLDDT: mean 85.86, std 14.55, range [42.59, 98.5]

Radius of gyration: 29.18 Å; chains: 1; bounding box: 60×51×78 Å

Secondary structure (DSSP, 8-state):
-HHHHHHHHHHHHHHHHHTHHHHHHHHS---------TT--HHHHHHHHHHHHHHHHHHHHHHHHHHHHSHHHHHHHHHHHHHHHHHHHHHHHHHHHHHHHHTT-SSHHHHHHHHHHHHHHTTEEEEE-SS-EEEEEEEETTEEEEEEEEE-TTS-EEE-SEEEEE-TTS-EEEEETTT--EESSGGGGGS--

Foldseek 3Di:
DVPVVVVVVVVVVVVCVVCVVVVVVVPPPPPPVPVPPPPADPVNVVVVVVVVVVVVVVVVVVVVVCVCPDPVVVVVVVVQVVQQVVVLVVVVVVQVVVQVLQQVFLDDVVSCVVCCVVLVVVVWHWDDDPFWIKTWDDPDPLWIKIWTWGHAPVRGIHIFLWIWIQGPVSDIWTARSVPRDTDPDPVCSRPHD